Protein AF-A0A9D1SCV6-F1 (afdb_monomer)

Structure (mmCIF, N/CA/C/O backbone):
data_AF-A0A9D1SCV6-F1
#
_entry.id   AF-A0A9D1SCV6-F1
#
loop_
_atom_site.group_PDB
_atom_site.id
_atom_site.type_symbol
_atom_site.label_atom_id
_atom_site.label_alt_id
_atom_site.label_comp_id
_atom_site.label_asym_id
_atom_site.label_entity_id
_atom_site.label_seq_id
_atom_site.pdbx_PDB_ins_code
_atom_site.Cartn_x
_atom_site.Cartn_y
_atom_site.Cartn_z
_atom_site.occupancy
_atom_site.B_iso_or_equiv
_atom_site.auth_seq_id
_atom_site.auth_comp_id
_atom_site.auth_asym_id
_atom_site.auth_atom_id
_atom_site.pdbx_PDB_model_num
ATOM 1 N N . MET A 1 1 ? -37.373 -11.999 -3.398 1.00 62.16 1 MET A N 1
ATOM 2 C CA . MET A 1 1 ? -37.393 -10.614 -3.935 1.00 62.16 1 MET A CA 1
ATOM 3 C C . MET A 1 1 ? -37.601 -9.532 -2.876 1.00 62.16 1 MET A C 1
ATOM 5 O O . MET A 1 1 ? -36.730 -8.685 -2.760 1.00 62.16 1 MET A O 1
ATOM 9 N N . LYS A 1 2 ? -38.676 -9.545 -2.067 1.00 73.56 2 LYS A N 1
ATOM 10 C CA . LYS A 1 2 ? -38.959 -8.453 -1.103 1.00 73.56 2 LYS A CA 1
ATOM 11 C C . LYS A 1 2 ? -37.831 -8.165 -0.094 1.00 73.56 2 LYS A C 1
ATOM 13 O O . LYS A 1 2 ? -37.621 -7.009 0.245 1.00 73.56 2 LYS A O 1
ATOM 18 N N . GLN A 1 3 ? -37.090 -9.183 0.353 1.00 74.25 3 GLN A N 1
ATOM 19 C CA . GLN A 1 3 ? -35.926 -8.997 1.235 1.00 74.25 3 GLN A CA 1
ATOM 20 C C . GLN A 1 3 ? -34.733 -8.328 0.534 1.00 74.25 3 GLN A C 1
ATOM 22 O O . GLN A 1 3 ? -34.084 -7.487 1.141 1.00 74.25 3 GLN A O 1
ATOM 27 N N . ILE A 1 4 ? -34.491 -8.636 -0.745 1.00 74.94 4 ILE A N 1
ATOM 28 C CA . ILE A 1 4 ? -33.404 -8.036 -1.537 1.00 74.94 4 ILE A CA 1
ATOM 29 C C . ILE A 1 4 ? -33.703 -6.558 -1.807 1.00 74.94 4 ILE A C 1
ATOM 31 O O . ILE A 1 4 ? -32.842 -5.718 -1.585 1.00 74.94 4 ILE A O 1
ATOM 35 N N . CYS A 1 5 ? -34.941 -6.219 -2.186 1.00 73.62 5 CYS A N 1
ATOM 36 C CA . CYS A 1 5 ? -35.348 -4.818 -2.342 1.00 73.62 5 CYS A CA 1
ATOM 37 C C . CYS A 1 5 ? -35.263 -4.050 -1.017 1.00 73.62 5 CYS A C 1
ATOM 39 O O . CYS A 1 5 ? -34.832 -2.906 -0.995 1.00 73.62 5 CYS A O 1
ATOM 41 N N . ARG A 1 6 ? -35.635 -4.679 0.105 1.00 78.44 6 ARG A N 1
ATOM 42 C CA . ARG A 1 6 ? -35.558 -4.029 1.418 1.00 78.44 6 ARG A CA 1
ATOM 43 C C . ARG A 1 6 ? -34.114 -3.797 1.872 1.00 78.44 6 ARG A C 1
ATOM 45 O O . ARG A 1 6 ? -33.868 -2.798 2.524 1.00 78.44 6 ARG A O 1
ATOM 52 N N . TRP A 1 7 ? -33.188 -4.689 1.520 1.00 77.56 7 TRP A N 1
ATOM 53 C CA . TRP A 1 7 ? -31.755 -4.515 1.773 1.00 77.56 7 TRP A CA 1
ATOM 54 C C . TRP A 1 7 ? -31.119 -3.459 0.854 1.00 77.56 7 TRP A C 1
ATOM 56 O O . TRP A 1 7 ? -30.298 -2.675 1.312 1.00 77.56 7 TRP A O 1
ATOM 66 N N . LEU A 1 8 ? -31.530 -3.393 -0.419 1.00 80.38 8 LEU A N 1
ATOM 67 C CA . LEU A 1 8 ? -30.989 -2.431 -1.389 1.00 80.38 8 LEU A CA 1
ATOM 68 C C . LEU A 1 8 ? -31.394 -0.977 -1.084 1.00 80.38 8 LEU A C 1
ATOM 70 O O . LEU A 1 8 ? -30.622 -0.067 -1.352 1.00 80.38 8 LEU A O 1
ATOM 74 N N . TRP A 1 9 ? -32.585 -0.769 -0.512 1.00 80.31 9 TRP A N 1
ATOM 75 C CA . TRP A 1 9 ? -33.128 0.555 -0.166 1.00 80.31 9 TRP A CA 1
ATOM 76 C C . TRP A 1 9 ? -33.119 0.867 1.340 1.00 80.31 9 TRP A C 1
ATOM 78 O O . TRP A 1 9 ? -33.786 1.801 1.781 1.00 80.31 9 TRP A O 1
ATOM 88 N N . SER A 1 10 ? -32.412 0.091 2.168 1.00 70.69 10 SER A N 1
ATOM 89 C CA . SER A 1 10 ? -32.298 0.410 3.595 1.00 70.69 10 SER A CA 1
ATOM 90 C C . SER A 1 10 ? -31.146 1.381 3.861 1.00 70.69 10 SER A C 1
ATOM 92 O O . SER A 1 10 ? -29.997 0.956 3.968 1.00 70.69 10 SER A O 1
ATOM 94 N N . ASP A 1 11 ? -31.461 2.659 4.071 1.00 63.44 11 ASP A N 1
ATOM 95 C CA . ASP A 1 11 ? -30.510 3.689 4.519 1.00 63.44 11 ASP A CA 1
ATOM 96 C C . ASP A 1 11 ? -30.292 3.634 6.043 1.00 63.44 11 ASP A C 1
ATOM 98 O O . ASP A 1 11 ? -30.575 4.576 6.786 1.00 63.44 11 ASP A O 1
ATOM 102 N N . THR A 1 12 ? -29.829 2.493 6.561 1.00 74.19 12 THR A N 1
ATOM 103 C CA . THR A 1 12 ? -29.479 2.404 7.987 1.00 74.19 12 THR A CA 1
ATOM 104 C C . THR A 1 12 ? -28.136 3.088 8.253 1.00 74.19 12 THR A C 1
ATOM 106 O O . THR A 1 12 ? -27.176 2.815 7.528 1.00 74.19 12 THR A O 1
ATOM 109 N N . PRO A 1 13 ? -28.009 3.914 9.309 1.00 74.62 13 PRO A N 1
ATOM 110 C CA . PRO A 1 13 ? -26.750 4.576 9.635 1.00 74.62 13 PRO A CA 1
ATOM 111 C C . PRO A 1 13 ? -25.641 3.550 9.910 1.00 74.62 13 PRO A C 1
ATOM 113 O O . PRO A 1 13 ? -25.849 2.559 10.617 1.00 74.62 13 PRO A O 1
ATOM 116 N N . ILE A 1 14 ? -24.452 3.798 9.350 1.00 77.00 14 ILE A N 1
ATOM 117 C CA . ILE A 1 14 ? -23.310 2.877 9.417 1.00 77.00 14 ILE A CA 1
ATOM 118 C C . ILE A 1 14 ? -22.870 2.696 10.871 1.00 77.00 14 ILE A C 1
ATOM 120 O O . ILE A 1 14 ? -22.471 3.646 11.549 1.00 77.00 14 ILE A O 1
ATOM 124 N N . LYS A 1 15 ? -22.876 1.447 11.344 1.00 85.50 15 LYS A N 1
ATOM 125 C CA . LYS A 1 15 ? -22.334 1.106 12.664 1.00 85.50 15 LYS A CA 1
ATOM 126 C C . LYS A 1 15 ? -20.805 1.109 12.621 1.00 85.50 15 LYS A C 1
ATOM 128 O O . LYS A 1 15 ? -20.192 0.681 11.645 1.00 85.50 15 LYS A O 1
ATOM 133 N N . ALA A 1 16 ? -20.165 1.498 13.722 1.00 78.50 16 ALA A N 1
ATOM 134 C CA . ALA A 1 16 ? -18.701 1.560 13.805 1.00 78.50 16 ALA A CA 1
ATOM 135 C C . ALA A 1 16 ? -17.999 0.200 13.576 1.00 78.50 16 ALA A C 1
ATOM 137 O O . ALA A 1 16 ? -16.851 0.153 13.128 1.00 78.50 16 ALA A O 1
ATOM 138 N N . GLU A 1 17 ? -18.681 -0.908 13.873 1.00 82.00 17 GLU A N 1
ATOM 139 C CA . GLU A 1 17 ? -18.202 -2.266 13.584 1.00 82.00 17 GLU A CA 1
ATOM 140 C C . GLU A 1 17 ? -18.203 -2.566 12.086 1.00 82.00 17 GLU A C 1
ATOM 142 O O . GLU A 1 17 ? -17.193 -3.025 11.558 1.00 82.00 17 GLU A O 1
ATOM 147 N N . GLN A 1 18 ? -19.291 -2.222 11.391 1.00 83.62 18 GLN A N 1
ATOM 148 C CA . GLN A 1 18 ? -19.407 -2.387 9.942 1.00 83.62 18 GLN A CA 1
ATOM 149 C C . GLN A 1 18 ? -18.340 -1.566 9.216 1.00 83.62 18 GLN A C 1
ATOM 151 O O . GLN A 1 18 ? -17.650 -2.099 8.357 1.00 83.62 18 GLN A O 1
ATOM 156 N N . LEU A 1 19 ? -18.115 -0.314 9.633 1.00 85.12 19 LEU A N 1
ATOM 157 C CA . LEU A 1 19 ? -17.036 0.517 9.090 1.00 85.12 19 LEU A CA 1
ATOM 158 C C . LEU A 1 19 ? -15.657 -0.133 9.281 1.00 85.12 19 LEU A C 1
ATOM 160 O O . LEU A 1 19 ? -14.830 -0.135 8.373 1.00 85.12 19 LEU A O 1
ATOM 164 N N . SER A 1 20 ? -15.407 -0.714 10.456 1.00 83.69 20 SER A N 1
ATOM 165 C CA . SER A 1 20 ? -14.131 -1.375 10.749 1.00 83.69 20 SER A CA 1
ATOM 166 C C . SER A 1 20 ? -13.921 -2.632 9.906 1.00 83.69 20 SER A C 1
ATOM 168 O O . SER A 1 20 ? -12.795 -2.895 9.483 1.00 83.69 20 SER A O 1
ATOM 170 N N . LEU A 1 21 ? -14.991 -3.386 9.651 1.00 86.94 21 LEU A N 1
ATOM 171 C CA . LEU A 1 21 ? -14.972 -4.567 8.791 1.00 86.94 21 LEU A CA 1
ATOM 172 C C . LEU A 1 21 ? -14.747 -4.169 7.327 1.00 86.94 21 LEU A C 1
ATOM 174 O O . LEU A 1 21 ? -13.900 -4.766 6.668 1.00 86.94 21 LEU A O 1
ATOM 178 N N . SER A 1 22 ? -15.394 -3.104 6.845 1.00 88.06 22 SER A N 1
ATOM 179 C CA . SER A 1 22 ? -15.167 -2.564 5.498 1.00 88.06 22 SER A CA 1
ATOM 180 C C . SER A 1 22 ? -13.721 -2.109 5.288 1.00 88.06 22 SER A C 1
ATOM 182 O O . SER A 1 22 ? -13.127 -2.411 4.257 1.00 88.06 22 SER A O 1
ATOM 184 N N . ILE A 1 23 ? -13.114 -1.439 6.276 1.00 88.31 23 ILE A N 1
ATOM 185 C CA . ILE A 1 23 ? -11.697 -1.033 6.220 1.00 88.31 23 ILE A CA 1
ATOM 186 C C . ILE A 1 23 ? -10.772 -2.258 6.219 1.00 88.31 23 ILE A C 1
ATOM 188 O O . ILE A 1 23 ? -9.769 -2.277 5.505 1.00 88.31 23 ILE A O 1
ATOM 192 N N . LEU A 1 24 ? -11.083 -3.296 7.002 1.00 89.00 24 LEU A N 1
ATOM 193 C CA . LEU A 1 24 ? -10.327 -4.551 6.976 1.00 89.00 24 LEU A CA 1
ATOM 194 C C . LEU A 1 24 ? -10.400 -5.206 5.595 1.00 89.00 24 LEU A C 1
ATOM 196 O O . LEU A 1 24 ? -9.356 -5.514 5.025 1.00 89.00 24 LEU A O 1
ATOM 200 N N . PHE A 1 25 ? -11.608 -5.362 5.053 1.00 92.19 25 PHE A N 1
ATOM 201 C CA . PHE A 1 25 ? -11.822 -5.926 3.726 1.00 92.19 25 PHE A CA 1
ATOM 202 C C . PHE A 1 25 ? -11.046 -5.148 2.661 1.00 92.19 25 PHE A C 1
ATOM 204 O O . PHE A 1 25 ? -10.306 -5.752 1.890 1.00 92.19 25 PHE A O 1
ATOM 211 N N . LEU A 1 26 ? -11.138 -3.814 2.674 1.00 91.88 26 LEU A N 1
ATOM 212 C CA . LEU A 1 26 ? -10.447 -2.957 1.713 1.00 91.88 26 LEU A CA 1
ATOM 213 C C . LEU A 1 26 ? -8.927 -3.157 1.751 1.00 91.88 26 LEU A C 1
ATOM 215 O O . LEU A 1 26 ? -8.310 -3.296 0.700 1.00 91.88 26 LEU A O 1
ATOM 219 N N . ARG A 1 27 ? -8.326 -3.217 2.948 1.00 91.62 27 ARG A N 1
ATOM 220 C CA . ARG A 1 27 ? -6.878 -3.435 3.118 1.00 91.62 27 ARG A CA 1
ATOM 221 C C . ARG A 1 27 ? -6.429 -4.802 2.617 1.00 91.62 27 ARG A C 1
ATOM 223 O O . ARG A 1 27 ? -5.430 -4.889 1.911 1.00 91.62 27 ARG A O 1
ATOM 230 N N . VAL A 1 28 ? -7.159 -5.854 2.986 1.00 92.62 28 VAL A N 1
ATOM 231 C CA . VAL A 1 28 ? -6.824 -7.226 2.586 1.00 92.62 28 VAL A CA 1
ATOM 232 C C . VAL A 1 28 ? -6.964 -7.371 1.075 1.00 92.62 28 VAL A C 1
ATOM 234 O O . VAL A 1 28 ? -6.042 -7.846 0.420 1.00 92.62 28 VAL A O 1
ATOM 237 N N . PHE A 1 29 ? -8.074 -6.894 0.512 1.00 94.31 29 PHE A N 1
ATOM 238 C CA . PHE A 1 29 ? -8.333 -6.962 -0.920 1.00 94.31 29 PHE A CA 1
ATOM 239 C C . PHE A 1 29 ? -7.269 -6.213 -1.726 1.00 94.31 29 PHE A C 1
ATOM 241 O O . PHE A 1 29 ? -6.644 -6.798 -2.608 1.00 94.31 29 PHE A O 1
ATOM 248 N N . ILE A 1 30 ? -7.008 -4.943 -1.398 1.00 93.62 30 ILE A N 1
ATOM 249 C CA . ILE A 1 30 ? -6.054 -4.133 -2.164 1.00 93.62 30 ILE A CA 1
ATOM 250 C C . ILE A 1 30 ? -4.611 -4.613 -1.985 1.00 93.62 30 ILE A C 1
ATOM 252 O O . ILE A 1 30 ? -3.821 -4.548 -2.923 1.00 93.62 30 ILE A O 1
ATOM 256 N N . GLY A 1 31 ? -4.265 -5.121 -0.798 1.00 91.25 31 GLY A N 1
ATOM 257 C CA . GLY A 1 31 ? -2.950 -5.692 -0.536 1.00 91.25 31 GLY A CA 1
ATOM 258 C C . GLY A 1 31 ? -2.721 -6.974 -1.332 1.00 91.25 31 GLY A C 1
ATOM 259 O O . GLY A 1 31 ? -1.692 -7.099 -1.989 1.00 91.25 31 GLY A O 1
ATOM 260 N N . ILE A 1 32 ? -3.695 -7.891 -1.349 1.00 93.75 32 ILE A N 1
ATOM 261 C CA . ILE A 1 32 ? -3.615 -9.124 -2.150 1.00 93.75 32 ILE A CA 1
ATOM 262 C C . ILE A 1 32 ? -3.526 -8.790 -3.638 1.00 93.75 32 ILE A C 1
ATOM 264 O O . ILE A 1 32 ? -2.708 -9.376 -4.338 1.00 93.75 32 ILE A O 1
ATOM 268 N N . MET A 1 33 ? -4.317 -7.827 -4.116 1.00 93.88 33 MET A N 1
ATOM 269 C CA . MET A 1 33 ? -4.299 -7.427 -5.525 1.00 93.88 33 MET A CA 1
ATOM 270 C C . MET A 1 33 ? -2.975 -6.789 -5.951 1.00 93.88 33 MET A C 1
ATOM 272 O O . MET A 1 33 ? -2.622 -6.885 -7.121 1.00 93.88 33 MET A O 1
ATOM 276 N N . MET A 1 34 ? -2.222 -6.174 -5.035 1.00 93.44 34 MET A N 1
ATOM 277 C CA . MET A 1 34 ? -0.931 -5.558 -5.355 1.00 93.44 34 MET A CA 1
ATOM 278 C C . MET A 1 34 ? 0.226 -6.572 -5.433 1.00 93.44 34 MET A C 1
ATOM 280 O O . MET A 1 34 ? 1.156 -6.381 -6.216 1.00 93.44 34 MET A O 1
ATOM 284 N N . ILE A 1 35 ? 0.172 -7.669 -4.667 1.00 92.19 35 ILE A N 1
ATOM 285 C CA . ILE A 1 35 ? 1.263 -8.660 -4.586 1.00 92.19 35 ILE A CA 1
ATOM 286 C C . ILE A 1 35 ? 1.661 -9.245 -5.956 1.00 92.19 35 ILE A C 1
ATOM 288 O O . ILE A 1 35 ? 2.861 -9.281 -6.227 1.00 92.19 35 ILE A O 1
ATOM 292 N N . PRO A 1 36 ? 0.734 -9.656 -6.848 1.00 92.38 36 PRO A N 1
ATOM 293 C CA . PRO A 1 36 ? 1.090 -10.182 -8.167 1.00 92.38 36 PRO A CA 1
ATOM 294 C C . PRO A 1 36 ? 1.924 -9.220 -9.020 1.00 92.38 36 PRO A C 1
ATOM 296 O O . PRO A 1 36 ? 2.809 -9.669 -9.742 1.00 92.38 36 PRO A O 1
ATOM 299 N N . TYR A 1 37 ? 1.698 -7.906 -8.906 1.00 88.94 37 TYR A N 1
ATOM 300 C CA . TYR A 1 37 ? 2.485 -6.904 -9.636 1.00 88.94 37 TYR A CA 1
ATOM 301 C C . TYR A 1 37 ? 3.933 -6.849 -9.152 1.00 88.94 37 TYR A C 1
ATOM 303 O O . TYR A 1 37 ? 4.845 -6.696 -9.961 1.00 88.94 37 TYR A O 1
ATOM 311 N N . GLY A 1 38 ? 4.143 -6.992 -7.841 1.00 86.62 38 GLY A N 1
ATOM 312 C CA . GLY A 1 38 ? 5.482 -7.091 -7.267 1.00 86.62 38 GLY A CA 1
ATOM 313 C C . GLY A 1 38 ? 6.142 -8.433 -7.581 1.00 86.62 38 GLY A C 1
ATOM 314 O O . GLY A 1 38 ? 7.318 -8.471 -7.923 1.00 86.62 38 GLY A O 1
ATOM 315 N N . TRP A 1 39 ? 5.378 -9.527 -7.532 1.00 87.56 39 TRP A N 1
ATOM 316 C CA . TRP A 1 39 ? 5.877 -10.868 -7.838 1.00 87.56 39 TRP A CA 1
ATOM 317 C C . TRP A 1 39 ? 6.327 -11.003 -9.295 1.00 87.56 39 TRP A C 1
ATOM 319 O O . TRP A 1 39 ? 7.408 -11.525 -9.540 1.00 87.56 39 TRP A O 1
ATOM 329 N N . GLY A 1 40 ? 5.563 -10.462 -10.249 1.00 87.88 40 GLY A N 1
ATOM 330 C CA . GLY A 1 40 ? 5.952 -10.444 -11.665 1.00 87.88 40 GLY A CA 1
ATOM 331 C C . GLY A 1 40 ? 7.278 -9.713 -11.912 1.00 87.88 40 GLY A C 1
ATOM 332 O O . GLY A 1 40 ? 8.099 -10.143 -12.715 1.00 87.88 40 GLY A O 1
ATOM 333 N N . LYS A 1 41 ? 7.548 -8.642 -11.156 1.00 85.50 41 LYS A N 1
ATOM 334 C CA . LYS A 1 41 ? 8.833 -7.930 -11.220 1.00 85.50 41 LYS A CA 1
ATOM 335 C C . LYS A 1 41 ? 10.001 -8.718 -10.620 1.00 85.50 41 LYS A C 1
ATOM 337 O O . LYS A 1 41 ? 11.136 -8.492 -11.020 1.00 85.50 41 LYS A O 1
ATOM 342 N N . ILE A 1 42 ? 9.734 -9.621 -9.674 1.00 85.69 42 ILE A N 1
ATOM 343 C CA . ILE A 1 42 ? 10.746 -10.539 -9.129 1.00 85.69 42 ILE A CA 1
ATOM 344 C C . ILE A 1 42 ? 11.054 -11.643 -10.143 1.00 85.69 42 ILE A C 1
ATOM 346 O O . ILE A 1 42 ? 12.215 -11.995 -10.319 1.00 85.69 42 ILE A O 1
ATOM 350 N N . THR A 1 43 ? 10.036 -12.192 -10.812 1.00 88.75 43 THR A N 1
ATOM 351 C CA . THR A 1 43 ? 10.235 -13.273 -11.789 1.00 88.75 43 THR A CA 1
ATOM 352 C C . THR A 1 43 ? 10.972 -12.805 -13.037 1.00 88.75 43 THR A C 1
ATOM 354 O O . THR A 1 43 ? 11.818 -13.533 -13.539 1.00 88.75 43 THR A O 1
ATOM 357 N N . ASP A 1 44 ? 10.695 -11.586 -13.501 1.00 86.38 44 ASP A N 1
ATOM 358 C CA . ASP A 1 44 ? 11.335 -10.991 -14.681 1.00 86.38 44 ASP A CA 1
ATOM 359 C C . ASP A 1 44 ? 12.428 -9.976 -14.299 1.00 86.38 44 ASP A C 1
ATOM 361 O O . ASP A 1 44 ? 12.640 -8.981 -15.000 1.00 86.38 44 ASP A O 1
ATOM 365 N N . PHE A 1 45 ? 13.107 -10.195 -13.167 1.00 84.56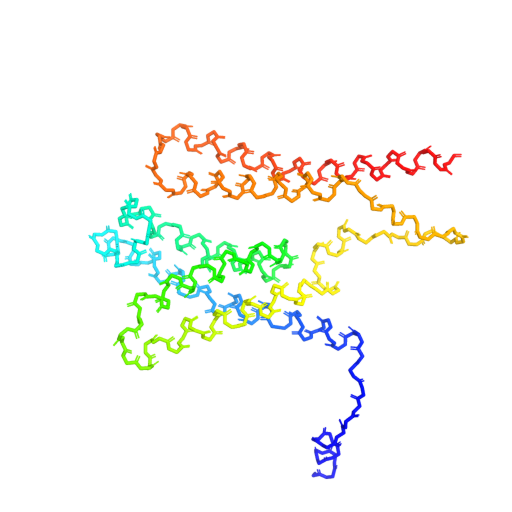 45 PHE A N 1
ATOM 366 C CA . PHE A 1 45 ? 14.051 -9.228 -12.604 1.00 84.56 45 PHE A CA 1
ATOM 367 C C . PHE A 1 45 ? 15.141 -8.822 -13.600 1.00 84.56 45 PHE A C 1
ATOM 369 O O . PHE A 1 45 ? 15.364 -7.629 -13.788 1.00 84.56 45 PHE A O 1
ATOM 376 N N . ASP A 1 46 ? 15.751 -9.784 -14.296 1.00 83.31 46 ASP A N 1
ATOM 377 C CA . ASP A 1 46 ? 16.845 -9.530 -15.245 1.00 83.31 46 ASP A CA 1
ATOM 378 C C . ASP A 1 46 ? 16.407 -8.609 -16.393 1.00 83.31 46 ASP A C 1
ATOM 380 O O . ASP A 1 46 ? 17.102 -7.664 -16.759 1.00 83.31 46 ASP A O 1
ATOM 384 N N . ARG A 1 47 ? 15.187 -8.814 -16.904 1.00 82.94 47 ARG A N 1
ATOM 385 C CA . ARG A 1 47 ? 14.612 -7.992 -17.974 1.00 82.94 47 ARG A CA 1
ATOM 386 C C . ARG A 1 47 ? 14.355 -6.558 -17.516 1.00 82.94 47 ARG A C 1
ATOM 388 O O . ARG A 1 47 ? 14.559 -5.615 -18.282 1.00 82.94 47 ARG A O 1
ATOM 395 N N . TYR A 1 48 ? 13.855 -6.384 -16.295 1.00 80.31 48 TYR A N 1
ATOM 396 C CA . TYR A 1 48 ? 13.579 -5.057 -15.751 1.00 80.31 48 TYR A CA 1
ATOM 397 C C . TYR A 1 48 ? 14.846 -4.348 -15.267 1.00 80.31 48 TYR A C 1
ATOM 399 O O . TYR A 1 48 ? 14.894 -3.123 -15.332 1.00 80.31 48 TYR A O 1
ATOM 407 N N . ALA A 1 49 ? 15.871 -5.080 -14.827 1.00 78.06 49 ALA A N 1
ATOM 408 C CA . ALA A 1 49 ? 17.130 -4.511 -14.356 1.00 78.06 49 ALA A CA 1
ATOM 409 C C . ALA A 1 49 ? 17.859 -3.718 -15.453 1.00 78.06 49 ALA A C 1
ATOM 411 O O . ALA A 1 49 ? 18.477 -2.696 -15.157 1.00 78.06 49 ALA A O 1
ATOM 412 N N . GLU A 1 50 ? 17.736 -4.143 -16.714 1.00 76.69 50 GLU A N 1
ATOM 413 C CA . GLU A 1 50 ? 18.362 -3.474 -17.859 1.00 76.69 50 GLU A CA 1
ATOM 414 C C . GLU A 1 50 ? 17.602 -2.223 -18.330 1.00 76.69 50 GLU A C 1
ATOM 416 O O . GLU A 1 50 ? 18.226 -1.273 -18.791 1.00 76.69 50 GLU A O 1
ATOM 421 N N . ASN A 1 51 ? 16.267 -2.201 -18.220 1.00 70.19 51 ASN A N 1
ATOM 422 C CA . ASN A 1 51 ? 15.419 -1.160 -18.819 1.00 70.19 51 ASN A CA 1
ATOM 423 C C . ASN A 1 51 ? 14.223 -0.778 -17.928 1.00 70.19 51 ASN A C 1
ATOM 425 O O . ASN A 1 51 ? 13.067 -0.814 -18.358 1.00 70.19 51 ASN A O 1
ATOM 429 N N . PHE A 1 52 ? 14.462 -0.427 -16.663 1.00 76.31 52 PHE A N 1
ATOM 430 C CA . PHE A 1 52 ? 13.375 0.005 -15.782 1.00 76.31 52 PHE A CA 1
ATOM 431 C C . PHE A 1 52 ? 12.932 1.440 -16.106 1.00 76.31 52 PHE A C 1
ATOM 433 O O . PHE A 1 52 ? 13.641 2.403 -15.818 1.00 76.31 52 PHE A O 1
ATOM 440 N N . PHE A 1 53 ? 11.744 1.594 -16.690 1.00 62.41 53 PHE A N 1
ATOM 441 C CA . PHE A 1 53 ? 11.237 2.882 -17.183 1.00 62.41 53 PHE A CA 1
ATOM 442 C C . PHE A 1 53 ? 10.759 3.850 -16.085 1.00 62.41 53 PHE A C 1
ATOM 444 O O . PHE A 1 53 ? 10.583 5.035 -16.357 1.00 62.41 53 PHE A O 1
ATOM 451 N N . GLU A 1 54 ? 10.562 3.376 -14.852 1.00 63.88 54 GLU A N 1
ATOM 452 C CA . GLU A 1 54 ? 9.971 4.147 -13.750 1.00 63.88 54 GLU A CA 1
ATOM 453 C C . GLU A 1 54 ? 11.038 4.641 -12.748 1.00 63.88 54 GLU A C 1
ATOM 455 O O . GLU A 1 54 ? 10.937 4.369 -11.555 1.00 63.88 54 GLU A O 1
ATOM 460 N N . ASP A 1 55 ? 12.081 5.352 -13.201 1.00 63.44 55 ASP A N 1
ATOM 461 C CA . ASP A 1 55 ? 13.100 5.958 -12.315 1.00 63.44 55 ASP A CA 1
ATOM 462 C C . ASP A 1 55 ? 12.863 7.469 -12.070 1.00 63.44 55 ASP A C 1
ATOM 464 O O . ASP A 1 55 ? 13.483 8.315 -12.721 1.00 63.44 55 ASP A O 1
ATOM 468 N N . PRO A 1 56 ? 11.950 7.863 -11.155 1.00 56.31 56 PRO A N 1
ATOM 469 C CA . PRO A 1 56 ? 11.587 9.267 -10.946 1.00 56.31 56 PRO A CA 1
ATOM 470 C C . PRO A 1 56 ? 12.635 10.064 -10.168 1.00 56.31 56 PRO A C 1
ATOM 472 O O . PRO A 1 56 ? 12.563 11.294 -10.173 1.00 56.31 56 PRO A O 1
ATOM 475 N N . ILE A 1 57 ? 13.542 9.385 -9.455 1.00 56.94 57 ILE A N 1
ATOM 476 C CA . ILE A 1 57 ? 14.564 10.013 -8.604 1.00 56.94 57 ILE A CA 1
ATOM 477 C C . ILE A 1 57 ? 15.909 10.095 -9.345 1.00 56.94 57 ILE A C 1
ATOM 479 O O . ILE A 1 57 ? 16.786 10.850 -8.932 1.00 56.94 57 ILE A O 1
ATOM 483 N N . GLY A 1 58 ? 16.063 9.379 -10.465 1.00 60.38 58 GLY A N 1
ATOM 484 C CA . GLY A 1 58 ? 17.304 9.363 -11.238 1.00 60.38 58 GLY A CA 1
ATOM 485 C C . GLY A 1 58 ? 18.434 8.641 -10.504 1.00 60.38 58 GLY A C 1
ATOM 486 O O . GLY A 1 58 ? 19.598 8.995 -10.674 1.00 60.38 58 GLY A O 1
ATOM 487 N N . ILE A 1 59 ? 18.092 7.681 -9.636 1.00 61.56 59 ILE A N 1
ATOM 488 C CA . ILE A 1 59 ? 19.064 6.896 -8.852 1.00 61.56 59 ILE A CA 1
ATOM 489 C C . ILE A 1 59 ? 19.596 5.720 -9.694 1.00 61.56 59 ILE A C 1
ATOM 491 O O . ILE A 1 59 ? 20.632 5.141 -9.376 1.00 61.56 59 ILE A O 1
ATOM 495 N N . GLY A 1 60 ? 18.915 5.381 -10.790 1.00 68.00 60 GLY A N 1
ATOM 496 C CA . GLY A 1 60 ? 19.219 4.273 -11.684 1.00 68.00 60 GLY A CA 1
ATOM 497 C C . GLY A 1 60 ? 18.071 3.265 -11.778 1.00 68.00 60 GLY A C 1
ATOM 498 O O . GLY A 1 60 ? 17.189 3.183 -10.921 1.00 68.00 60 GLY A O 1
ATOM 499 N N . HIS A 1 61 ? 18.114 2.434 -12.819 1.00 74.88 61 HIS A N 1
ATOM 500 C CA . HIS A 1 61 ? 17.070 1.447 -13.118 1.00 74.88 61 HIS A CA 1
ATOM 501 C C . HIS A 1 61 ? 16.944 0.357 -12.044 1.00 74.88 61 HIS A C 1
ATOM 503 O O . HIS A 1 61 ? 15.854 0.084 -11.545 1.00 74.88 61 HIS A O 1
ATOM 509 N N . LEU A 1 62 ? 18.075 -0.225 -11.645 1.00 78.19 62 LEU A N 1
ATOM 510 C CA . LEU A 1 62 ? 18.154 -1.289 -10.646 1.00 78.19 62 LEU A CA 1
ATOM 511 C C . LEU A 1 62 ? 17.635 -0.860 -9.255 1.00 78.19 62 LEU A C 1
ATOM 513 O O . LEU A 1 62 ? 16.774 -1.553 -8.710 1.00 78.19 62 LEU A O 1
ATOM 517 N N . PRO A 1 63 ? 18.071 0.270 -8.667 1.00 74.12 63 PRO A N 1
ATOM 518 C CA . PRO A 1 63 ? 17.583 0.682 -7.351 1.00 74.12 63 PRO A CA 1
ATOM 519 C C . PRO A 1 63 ? 16.108 1.085 -7.334 1.00 74.12 63 PRO A C 1
ATOM 521 O O . PRO A 1 63 ? 15.397 0.778 -6.374 1.00 74.12 63 PRO A O 1
ATOM 524 N N . SER A 1 64 ? 15.619 1.708 -8.406 1.00 75.25 64 SER A N 1
ATOM 525 C CA . SER A 1 64 ? 14.199 2.043 -8.542 1.00 75.25 64 SER A CA 1
ATOM 526 C C . SER A 1 64 ? 13.333 0.782 -8.671 1.00 75.25 64 SER A C 1
ATOM 528 O O . SER A 1 64 ? 12.304 0.683 -8.001 1.00 75.25 64 SER A O 1
ATOM 530 N N . LEU A 1 65 ? 13.793 -0.242 -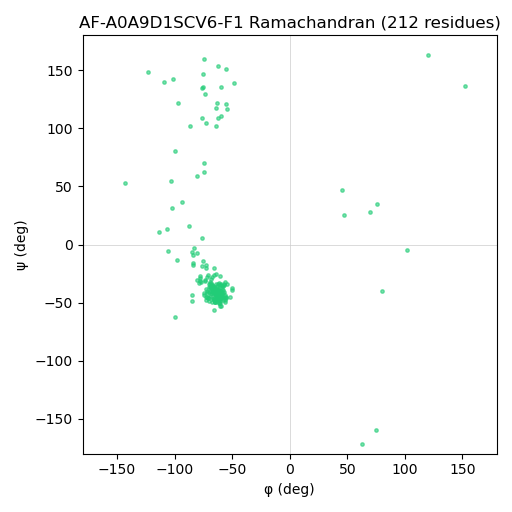9.402 1.00 81.19 65 LEU A N 1
ATOM 531 C CA . LEU A 1 65 ? 13.118 -1.543 -9.497 1.00 81.19 65 LEU A CA 1
ATOM 532 C C . LEU A 1 65 ? 12.995 -2.236 -8.132 1.00 81.19 65 LEU A C 1
ATOM 534 O O . LEU A 1 65 ? 11.910 -2.688 -7.756 1.00 81.19 65 LEU A O 1
ATOM 538 N N . ILE A 1 66 ? 14.092 -2.303 -7.374 1.00 81.06 66 ILE A N 1
ATOM 539 C CA . ILE A 1 66 ? 14.110 -2.940 -6.051 1.00 81.06 66 ILE A CA 1
ATOM 540 C C . ILE A 1 66 ? 13.166 -2.209 -5.087 1.00 81.06 66 ILE A C 1
ATOM 542 O O . ILE A 1 66 ? 12.395 -2.850 -4.366 1.00 81.06 66 ILE A O 1
ATOM 546 N N . LEU A 1 67 ? 13.170 -0.873 -5.099 1.00 76.50 67 LEU A N 1
ATOM 547 C CA . LEU A 1 67 ? 12.291 -0.071 -4.250 1.00 76.50 67 LEU A CA 1
ATOM 548 C C . LEU A 1 67 ? 10.809 -0.282 -4.595 1.00 76.50 67 LEU A C 1
ATOM 550 O O . LEU A 1 67 ? 9.972 -0.419 -3.696 1.00 76.50 67 LEU A O 1
ATOM 554 N N . THR A 1 68 ? 10.480 -0.378 -5.884 1.00 84.50 68 THR A N 1
ATOM 555 C CA . THR A 1 68 ? 9.128 -0.705 -6.349 1.00 84.50 68 THR A CA 1
ATOM 556 C C . THR A 1 68 ? 8.702 -2.104 -5.906 1.00 84.50 68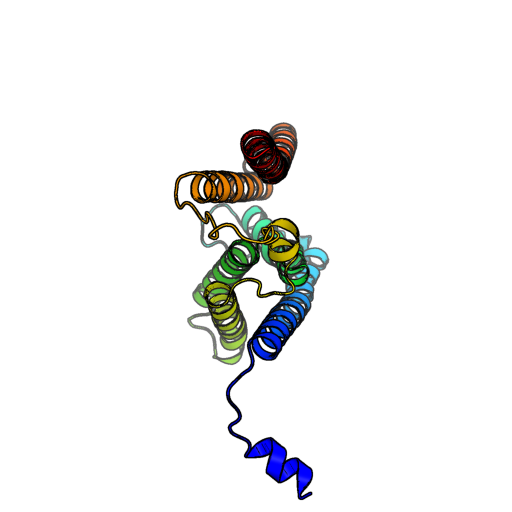 THR A C 1
ATOM 558 O O . THR A 1 68 ? 7.579 -2.264 -5.423 1.00 84.50 68 THR A O 1
ATOM 561 N N . ILE A 1 69 ? 9.574 -3.115 -5.998 1.00 86.12 69 ILE A N 1
ATOM 562 C CA . ILE A 1 69 ? 9.288 -4.480 -5.516 1.00 86.12 69 ILE A CA 1
ATOM 563 C C . ILE A 1 69 ? 9.040 -4.476 -4.003 1.00 86.12 69 ILE A C 1
ATOM 565 O O . ILE A 1 69 ? 8.057 -5.052 -3.529 1.00 86.12 69 ILE A O 1
ATOM 569 N N . PHE A 1 70 ? 9.884 -3.780 -3.240 1.00 84.25 70 PHE A N 1
ATOM 570 C CA . PHE A 1 70 ? 9.728 -3.638 -1.794 1.00 84.25 70 PHE A CA 1
ATOM 571 C C . PHE A 1 70 ? 8.377 -3.006 -1.428 1.00 84.25 70 PHE A C 1
ATOM 573 O O . PHE A 1 70 ? 7.652 -3.517 -0.566 1.00 84.25 70 PHE A O 1
ATOM 580 N N . ALA A 1 71 ? 7.996 -1.925 -2.113 1.00 85.25 71 ALA A N 1
ATOM 581 C CA . ALA A 1 71 ? 6.696 -1.294 -1.926 1.00 85.25 71 ALA A CA 1
ATOM 582 C C . ALA A 1 71 ? 5.547 -2.260 -2.272 1.00 85.25 71 ALA A C 1
ATOM 584 O O . ALA A 1 71 ? 4.618 -2.423 -1.485 1.00 85.25 71 ALA A O 1
ATOM 585 N N . GLN A 1 72 ? 5.607 -2.944 -3.414 1.00 89.31 72 GLN A N 1
ATOM 586 C CA . GLN A 1 72 ? 4.500 -3.774 -3.907 1.00 89.31 72 GLN A CA 1
ATOM 587 C C . GLN A 1 72 ? 4.318 -5.089 -3.147 1.00 89.31 72 GLN A C 1
ATOM 589 O O . GLN A 1 72 ? 3.187 -5.558 -3.030 1.00 89.31 72 GLN A O 1
ATOM 594 N N . VAL A 1 73 ? 5.385 -5.678 -2.608 1.00 87.94 73 VAL A N 1
ATOM 595 C CA . VAL A 1 73 ? 5.315 -6.962 -1.898 1.00 87.94 73 VAL A CA 1
ATOM 596 C C . VAL A 1 73 ? 5.285 -6.742 -0.389 1.00 87.94 73 VAL A C 1
ATOM 598 O O . VAL A 1 73 ? 4.291 -7.053 0.267 1.00 87.94 73 VAL A O 1
ATOM 601 N N . ILE A 1 74 ? 6.341 -6.156 0.176 1.00 85.25 74 ILE A N 1
ATOM 602 C CA . ILE A 1 74 ? 6.507 -6.066 1.633 1.00 85.25 74 ILE A CA 1
ATOM 603 C C . ILE A 1 74 ? 5.510 -5.075 2.240 1.00 85.25 74 ILE A C 1
ATOM 605 O O . ILE A 1 74 ? 4.832 -5.411 3.216 1.00 85.25 74 ILE A O 1
ATOM 609 N N . CYS A 1 75 ? 5.339 -3.886 1.648 1.00 85.38 75 CYS A N 1
ATOM 610 C CA . CYS A 1 75 ? 4.366 -2.925 2.184 1.00 85.38 75 CYS A CA 1
ATOM 611 C C . CYS A 1 75 ? 2.919 -3.402 2.000 1.00 85.38 75 CYS A C 1
ATOM 613 O O . CYS A 1 75 ? 2.081 -3.107 2.853 1.00 85.38 75 CYS A O 1
ATOM 615 N N . SER A 1 76 ? 2.625 -4.188 0.960 1.00 88.62 76 SER A N 1
ATOM 616 C CA . SER A 1 76 ? 1.312 -4.826 0.791 1.00 88.62 76 SER A CA 1
ATOM 617 C C . SER A 1 76 ? 1.032 -5.856 1.880 1.00 88.62 76 SER A C 1
ATOM 619 O O . SER A 1 76 ? -0.056 -5.844 2.452 1.00 88.62 76 SER A O 1
ATOM 621 N N . VAL A 1 77 ? 2.011 -6.689 2.249 1.00 88.12 77 VAL A N 1
ATOM 622 C CA . VAL A 1 77 ? 1.869 -7.628 3.376 1.00 88.12 77 VAL A CA 1
ATOM 623 C C . VAL A 1 77 ? 1.627 -6.876 4.688 1.00 88.12 77 VAL A C 1
ATOM 625 O O . VAL A 1 77 ? 0.714 -7.226 5.437 1.00 88.12 77 VAL A O 1
ATOM 628 N N . PHE A 1 78 ? 2.367 -5.796 4.951 1.00 84.00 78 PHE A N 1
ATOM 629 C CA . PHE A 1 78 ? 2.136 -4.958 6.137 1.00 84.00 78 PHE A CA 1
ATOM 630 C C . PHE A 1 78 ? 0.740 -4.326 6.144 1.00 84.00 78 PHE A C 1
ATOM 632 O O . PHE A 1 78 ? 0.079 -4.293 7.187 1.00 84.00 78 PHE A O 1
ATOM 639 N N . LEU A 1 79 ? 0.246 -3.897 4.981 1.00 87.06 79 LEU A N 1
ATOM 640 C CA . LEU A 1 79 ? -1.102 -3.359 4.832 1.00 87.06 79 LEU A CA 1
ATOM 641 C C . LEU A 1 79 ? -2.181 -4.405 5.164 1.00 87.06 79 LEU A C 1
ATOM 643 O O . LEU A 1 79 ? -3.114 -4.085 5.904 1.00 87.06 79 LEU A O 1
ATOM 647 N N . ILE A 1 80 ? -2.031 -5.640 4.663 1.00 88.81 80 ILE A N 1
ATOM 648 C CA . ILE A 1 80 ? -2.944 -6.776 4.908 1.00 88.81 80 ILE A CA 1
ATOM 649 C C . ILE A 1 80 ? -3.010 -7.091 6.400 1.00 88.81 80 ILE A C 1
ATOM 651 O O . ILE A 1 80 ? -4.091 -7.176 6.980 1.00 88.81 80 ILE A O 1
ATOM 655 N N . VAL A 1 81 ? -1.842 -7.228 7.027 1.00 84.81 81 VAL A N 1
ATOM 656 C CA . VAL A 1 81 ? -1.703 -7.534 8.457 1.00 84.81 81 VAL A CA 1
ATOM 657 C C . VAL A 1 81 ? -2.221 -6.380 9.329 1.00 84.81 81 VAL A C 1
ATOM 659 O O . VAL A 1 81 ? -2.574 -6.556 10.495 1.00 84.81 81 VAL A O 1
ATOM 662 N N . GLY A 1 82 ? -2.321 -5.175 8.773 1.00 77.44 82 GLY A N 1
ATOM 663 C CA . GLY A 1 82 ? -2.734 -4.001 9.522 1.00 77.44 82 GLY A CA 1
ATOM 664 C C . GLY A 1 82 ? -1.624 -3.477 10.429 1.00 77.44 82 GLY A C 1
ATOM 665 O O . GLY A 1 82 ? -1.901 -2.996 11.533 1.00 77.44 82 GLY A O 1
ATOM 666 N N . PHE A 1 83 ? -0.386 -3.595 9.963 1.00 74.62 83 PHE A N 1
ATOM 667 C CA . PHE A 1 83 ? 0.810 -3.086 10.609 1.00 74.62 83 PHE A CA 1
ATOM 668 C C . PHE A 1 83 ? 1.189 -1.736 10.003 1.00 74.62 83 PHE A C 1
ATOM 670 O O . PHE A 1 83 ? 1.376 -1.634 8.793 1.00 74.62 83 PHE A O 1
ATOM 677 N N . GLN A 1 84 ? 1.267 -0.695 10.831 1.00 73.06 84 GLN A N 1
ATOM 678 C CA . GLN A 1 84 ? 1.596 0.678 10.438 1.00 73.06 84 GLN A CA 1
ATOM 679 C C . GLN A 1 84 ? 0.844 1.144 9.177 1.00 73.06 84 GLN A C 1
ATOM 681 O O . GLN A 1 84 ? 1.393 1.735 8.245 1.00 73.06 84 GLN A O 1
ATOM 686 N N . THR A 1 85 ? -0.462 0.889 9.176 1.00 78.81 85 THR A N 1
ATOM 687 C CA . THR A 1 85 ? -1.342 0.978 7.994 1.00 78.81 85 THR A CA 1
ATOM 688 C C . THR A 1 85 ? -1.237 2.276 7.204 1.00 78.81 85 THR A C 1
ATOM 690 O O . THR A 1 85 ? -1.250 2.246 5.978 1.00 78.81 85 THR A O 1
ATOM 693 N N . ARG A 1 86 ? -1.100 3.417 7.887 1.00 79.44 86 ARG A N 1
ATOM 694 C CA . ARG A 1 86 ? -0.978 4.729 7.236 1.00 79.44 86 ARG A CA 1
ATOM 695 C C . ARG A 1 86 ? 0.349 4.900 6.506 1.00 79.44 86 ARG A C 1
ATOM 697 O O . ARG A 1 86 ? 0.353 5.457 5.418 1.00 79.44 86 ARG A O 1
ATOM 704 N N . ILE A 1 87 ? 1.455 4.426 7.081 1.00 75.50 87 ILE A N 1
ATOM 705 C CA . ILE A 1 87 ? 2.768 4.547 6.436 1.00 75.50 87 ILE A CA 1
ATOM 706 C C . ILE A 1 87 ? 2.842 3.580 5.257 1.00 75.50 87 ILE A C 1
ATOM 708 O O . ILE A 1 87 ? 3.154 4.014 4.156 1.00 75.50 87 ILE A O 1
ATOM 712 N N . SER A 1 88 ? 2.461 2.312 5.441 1.00 82.75 88 SER A N 1
ATOM 713 C CA . SER A 1 88 ? 2.426 1.334 4.343 1.00 82.75 88 SER A CA 1
ATOM 714 C C . SER A 1 88 ? 1.552 1.806 3.178 1.00 82.75 88 SER A C 1
ATOM 716 O O . SER A 1 88 ? 1.975 1.725 2.027 1.00 82.75 88 SER A O 1
ATOM 718 N N . ALA A 1 89 ? 0.374 2.372 3.465 1.00 83.69 89 ALA A N 1
ATOM 719 C CA . ALA A 1 89 ? -0.493 2.948 2.440 1.00 83.69 89 ALA A CA 1
ATOM 720 C C . ALA A 1 89 ? 0.118 4.187 1.764 1.00 83.69 89 ALA A C 1
ATOM 722 O O . ALA A 1 89 ? -0.033 4.331 0.557 1.00 83.69 89 ALA A O 1
ATOM 723 N N . LEU A 1 90 ? 0.828 5.059 2.492 1.00 81.12 90 LEU A N 1
ATOM 724 C CA . LEU A 1 90 ? 1.520 6.215 1.903 1.00 81.12 90 LEU A CA 1
ATOM 725 C C . LEU A 1 90 ? 2.622 5.794 0.927 1.00 81.12 90 LEU A C 1
ATOM 727 O O . LEU A 1 90 ? 2.754 6.388 -0.138 1.00 81.12 90 LEU A O 1
ATOM 731 N N . ILE A 1 91 ? 3.387 4.761 1.269 1.00 82.50 91 ILE A N 1
ATOM 732 C CA . ILE A 1 91 ? 4.464 4.234 0.420 1.00 82.50 91 ILE A CA 1
ATOM 733 C C . ILE A 1 91 ? 3.885 3.639 -0.863 1.00 82.50 91 ILE A C 1
ATOM 735 O O . ILE A 1 91 ? 4.350 3.933 -1.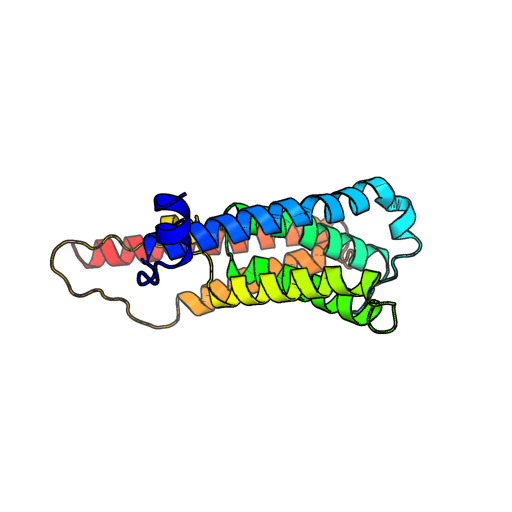963 1.00 82.50 91 ILE A O 1
ATOM 739 N N . LEU A 1 92 ? 2.826 2.841 -0.725 1.00 86.75 92 LEU A N 1
ATOM 740 C CA . LEU A 1 92 ? 2.093 2.275 -1.853 1.00 86.75 92 LEU A CA 1
ATOM 741 C C . LEU A 1 92 ? 1.443 3.364 -2.719 1.00 86.75 92 LEU A C 1
ATOM 743 O O . LEU A 1 92 ? 1.522 3.296 -3.944 1.00 86.75 92 LEU A O 1
ATOM 747 N N . ALA A 1 93 ? 0.864 4.399 -2.104 1.00 84.44 93 ALA A N 1
ATOM 748 C CA . ALA A 1 93 ? 0.322 5.558 -2.809 1.00 84.44 93 ALA A CA 1
ATOM 749 C C . ALA A 1 93 ? 1.414 6.299 -3.588 1.00 84.44 93 ALA A C 1
ATOM 751 O O . ALA A 1 93 ? 1.215 6.616 -4.755 1.00 84.44 93 ALA A O 1
ATOM 752 N N . PHE A 1 94 ? 2.582 6.530 -2.986 1.00 83.12 94 PHE A N 1
ATOM 753 C CA . PHE A 1 94 ? 3.709 7.165 -3.667 1.00 83.12 94 PHE A CA 1
ATOM 754 C C . PHE A 1 94 ? 4.161 6.355 -4.887 1.00 83.12 94 PHE A C 1
ATOM 756 O O . PHE A 1 94 ? 4.285 6.912 -5.976 1.00 83.12 94 PHE A O 1
ATOM 763 N N . A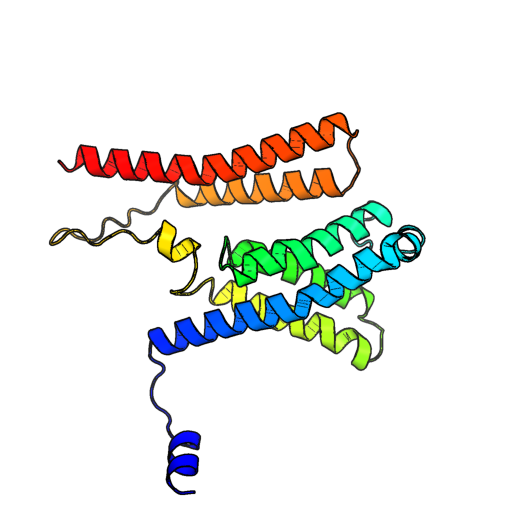SN A 1 95 ? 4.307 5.035 -4.741 1.00 86.38 95 ASN A N 1
ATOM 764 C CA . ASN A 1 95 ? 4.661 4.142 -5.846 1.00 86.38 95 ASN A CA 1
ATOM 765 C C . ASN A 1 95 ? 3.644 4.225 -7.005 1.00 86.38 95 ASN A C 1
ATOM 767 O O . ASN A 1 95 ? 4.016 4.304 -8.171 1.00 86.38 95 ASN A O 1
ATOM 771 N N . MET A 1 96 ? 2.346 4.289 -6.694 1.00 87.94 96 MET A N 1
ATOM 772 C CA . MET A 1 96 ? 1.296 4.443 -7.711 1.00 87.94 96 MET A CA 1
ATOM 773 C C . MET A 1 96 ? 1.227 5.852 -8.313 1.00 87.94 96 MET A C 1
ATOM 775 O O . MET A 1 96 ? 0.884 6.004 -9.486 1.00 87.94 96 MET A O 1
ATOM 779 N N . ALA A 1 97 ? 1.567 6.891 -7.548 1.00 82.88 97 ALA A N 1
ATOM 780 C CA . ALA A 1 97 ? 1.659 8.260 -8.051 1.00 82.88 97 ALA A CA 1
ATOM 781 C C . ALA A 1 97 ? 2.795 8.402 -9.073 1.00 82.88 97 ALA A C 1
ATOM 783 O O . ALA A 1 97 ? 2.609 9.023 -10.119 1.00 82.88 97 ALA A O 1
ATOM 784 N N . VAL A 1 98 ? 3.941 7.768 -8.805 1.00 81.06 98 VAL A N 1
ATOM 785 C CA . VAL A 1 98 ? 5.056 7.662 -9.754 1.00 81.06 98 VAL A CA 1
ATOM 786 C C . VAL A 1 98 ? 4.600 6.955 -11.028 1.00 81.06 98 VAL A C 1
ATOM 788 O O . VAL A 1 98 ? 4.715 7.536 -12.105 1.00 81.06 98 VAL A O 1
ATOM 791 N N . ALA A 1 99 ? 4.002 5.767 -10.916 1.00 83.25 99 ALA A N 1
ATOM 792 C CA . ALA A 1 99 ? 3.497 5.029 -12.076 1.00 83.25 99 ALA A CA 1
ATOM 793 C C . ALA A 1 99 ? 2.481 5.852 -12.896 1.00 83.25 99 ALA A C 1
ATOM 795 O O . ALA A 1 99 ? 2.541 5.904 -14.122 1.00 83.25 99 ALA A O 1
ATOM 796 N N . THR A 1 100 ? 1.584 6.581 -12.222 1.00 83.75 100 THR A N 1
ATOM 797 C CA . THR A 1 100 ? 0.611 7.476 -12.873 1.00 83.75 100 THR A CA 1
ATOM 798 C C . THR A 1 100 ? 1.291 8.604 -13.653 1.00 83.75 100 THR A C 1
ATOM 800 O O . THR A 1 100 ? 0.824 8.966 -14.732 1.00 83.75 100 THR A O 1
ATOM 803 N N . LYS A 1 101 ? 2.392 9.163 -13.133 1.00 81.94 101 LYS A N 1
ATOM 804 C CA . LYS A 1 101 ? 3.167 10.212 -13.811 1.00 81.94 101 LYS A CA 1
ATOM 805 C C . LYS A 1 101 ? 3.791 9.696 -15.111 1.00 81.94 101 LYS A C 1
ATOM 807 O O . LYS A 1 101 ? 3.736 10.403 -16.113 1.00 81.94 101 LYS A O 1
ATOM 812 N N . TYR A 1 102 ? 4.352 8.486 -15.106 1.00 79.62 102 TYR A N 1
ATOM 813 C CA . TYR A 1 102 ? 4.955 7.884 -16.302 1.00 79.62 102 TYR A CA 1
ATOM 814 C C . TYR A 1 102 ? 3.920 7.550 -17.374 1.00 79.62 102 TYR A C 1
ATOM 816 O O . TYR A 1 102 ? 4.130 7.846 -18.545 1.00 79.62 102 TYR A O 1
ATOM 824 N N . HIS A 1 103 ? 2.759 7.048 -16.964 1.00 82.31 103 HIS A N 1
ATOM 825 C CA . HIS A 1 103 ? 1.666 6.713 -17.874 1.00 82.31 103 HIS A CA 1
ATOM 826 C C . HIS A 1 103 ? 0.717 7.890 -18.160 1.00 82.31 103 HIS A C 1
ATOM 828 O O . HIS A 1 103 ? -0.392 7.692 -18.652 1.00 82.31 103 HIS A O 1
ATOM 834 N N . PHE A 1 104 ? 1.095 9.137 -17.858 1.00 79.81 104 PHE A N 1
ATOM 835 C CA . PHE A 1 104 ? 0.171 10.274 -17.963 1.00 79.81 104 PHE A CA 1
ATOM 836 C C . PHE A 1 104 ? -0.326 10.510 -19.400 1.00 79.81 104 PHE A C 1
ATOM 838 O O . PHE A 1 104 ? -1.524 10.739 -19.619 1.00 79.81 104 PHE A O 1
ATOM 845 N N . TYR A 1 105 ? 0.584 10.398 -20.371 1.00 85.25 105 TYR A N 1
ATOM 846 C CA . TYR A 1 105 ? 0.306 10.563 -21.802 1.00 85.25 105 TYR A CA 1
ATOM 847 C C . TYR A 1 105 ? -0.214 9.287 -22.477 1.00 85.25 105 TYR A C 1
ATOM 849 O O . TYR A 1 105 ? -0.666 9.346 -23.619 1.00 85.25 105 TYR A O 1
ATOM 857 N N . ASP A 1 106 ? -0.226 8.161 -21.763 1.00 87.00 106 ASP A N 1
ATOM 858 C CA . ASP A 1 106 ? -0.717 6.891 -22.285 1.00 87.00 106 ASP A CA 1
ATOM 859 C C . ASP A 1 106 ? -2.254 6.852 -22.362 1.00 87.00 106 ASP A C 1
ATOM 861 O O . ASP A 1 106 ? -2.962 7.623 -21.681 1.00 87.00 106 ASP A O 1
ATOM 865 N N . PRO A 1 107 ? -2.807 5.940 -23.188 1.00 90.69 107 PRO A N 1
ATOM 866 C CA . PRO A 1 107 ? -4.239 5.685 -23.231 1.00 90.69 107 PRO A CA 1
ATOM 867 C C . PRO A 1 107 ? -4.791 5.323 -21.847 1.00 90.69 107 PRO A C 1
ATOM 869 O O . PRO A 1 107 ? -4.111 4.755 -20.991 1.00 90.69 107 PRO A O 1
ATOM 872 N N . PHE A 1 108 ? -6.071 5.642 -21.629 1.00 88.44 108 PHE A N 1
ATOM 873 C CA . PHE A 1 108 ? -6.726 5.480 -20.328 1.00 88.44 108 PHE A CA 1
ATOM 874 C C . PHE A 1 108 ? -6.620 4.054 -19.768 1.00 88.44 108 PHE A C 1
ATOM 876 O O . PHE A 1 108 ? -6.465 3.894 -18.564 1.00 88.44 108 PHE A O 1
ATOM 883 N N . SER A 1 109 ? -6.629 3.031 -20.625 1.00 88.12 109 SER A N 1
ATOM 884 C CA . SER A 1 109 ? -6.491 1.625 -20.227 1.00 88.12 109 SER A CA 1
ATOM 885 C C . SER A 1 109 ? -5.216 1.328 -19.432 1.00 88.12 109 SER A C 1
ATOM 887 O O . SER A 1 109 ? -5.250 0.477 -18.549 1.00 88.12 109 SER A O 1
ATOM 889 N N . VAL A 1 110 ? -4.119 2.039 -19.705 1.00 84.56 110 VAL A N 1
ATOM 890 C CA . VAL A 1 110 ? -2.825 1.830 -19.037 1.00 84.56 110 VAL A CA 1
ATOM 891 C C . VAL A 1 110 ? -2.757 2.614 -17.724 1.00 84.56 110 VAL A C 1
ATOM 893 O O . VAL A 1 110 ? -2.372 2.069 -16.693 1.00 84.56 110 VAL A O 1
ATOM 896 N N . LYS A 1 111 ? -3.210 3.875 -17.715 1.00 86.19 111 LYS A N 1
ATOM 897 C CA . LYS A 1 111 ? -3.151 4.736 -16.517 1.00 86.19 111 LYS A CA 1
ATOM 898 C C . LYS A 1 111 ? -4.302 4.562 -15.528 1.00 86.19 111 LYS A C 1
ATOM 900 O O . LYS A 1 111 ? -4.168 4.960 -14.375 1.00 86.19 111 LYS A O 1
ATOM 905 N N . ALA A 1 112 ? -5.421 3.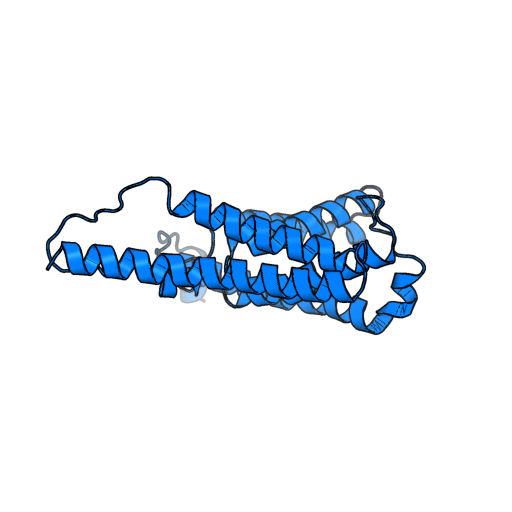962 -15.932 1.00 90.12 112 ALA A N 1
ATOM 906 C CA . ALA A 1 112 ? -6.565 3.747 -15.044 1.00 90.12 112 ALA A CA 1
ATOM 907 C C . ALA A 1 112 ? -6.192 2.903 -13.819 1.00 90.12 112 ALA A C 1
ATOM 909 O O . ALA A 1 112 ? -6.649 3.185 -12.714 1.00 90.12 112 ALA A O 1
ATOM 910 N N . LEU A 1 113 ? -5.337 1.896 -14.006 1.00 90.81 113 LEU A N 1
ATOM 911 C CA . LEU A 1 113 ? -4.933 0.980 -12.947 1.00 90.81 113 LEU A CA 1
ATOM 912 C C . LEU A 1 113 ? -4.124 1.669 -11.829 1.00 90.81 113 LEU A C 1
ATOM 914 O O . LEU A 1 113 ? -4.581 1.630 -10.683 1.00 90.81 113 LEU A O 1
ATOM 918 N N . PRO A 1 114 ? -2.994 2.355 -12.105 1.00 89.12 114 PRO A N 1
ATOM 919 C CA . PRO A 1 114 ? -2.254 3.063 -11.061 1.00 89.12 114 PRO A CA 1
ATOM 920 C C . PRO A 1 114 ? -3.076 4.190 -10.414 1.00 89.12 114 PRO A C 1
ATOM 922 O O . PRO A 1 114 ? -2.995 4.370 -9.200 1.00 89.12 114 PRO A O 1
ATOM 925 N N . ILE A 1 115 ? -3.945 4.879 -11.166 1.00 89.31 115 ILE A N 1
ATOM 926 C CA . ILE A 1 115 ? -4.857 5.899 -10.614 1.00 89.31 115 ILE A CA 1
ATOM 927 C C . ILE A 1 115 ? -5.867 5.281 -9.635 1.00 89.31 115 ILE A C 1
ATOM 929 O O . ILE A 1 115 ? -6.135 5.850 -8.574 1.00 89.31 115 ILE A O 1
ATOM 933 N N . LEU A 1 116 ? -6.419 4.109 -9.959 1.00 93.62 116 LEU A N 1
ATOM 934 C CA . LEU A 1 116 ? -7.387 3.414 -9.112 1.00 93.62 116 LEU A CA 1
ATOM 935 C C . LEU A 1 116 ? -6.746 2.944 -7.803 1.00 93.62 116 LEU A C 1
ATOM 937 O O . LEU A 1 116 ? -7.291 3.198 -6.726 1.00 93.62 116 LEU A O 1
ATOM 941 N N . PHE A 1 117 ? -5.565 2.327 -7.875 1.00 92.81 117 PHE A N 1
ATOM 942 C CA . PHE A 1 117 ? -4.811 1.952 -6.678 1.00 92.81 117 PHE A CA 1
ATOM 943 C C . PHE A 1 117 ? -4.439 3.180 -5.838 1.00 92.81 117 PHE A C 1
ATOM 945 O O . PHE A 1 117 ? -4.627 3.162 -4.622 1.00 92.81 117 PHE A O 1
ATOM 952 N N . LEU A 1 118 ? -3.992 4.271 -6.469 1.00 88.81 118 LEU A N 1
ATOM 953 C CA . LEU A 1 118 ? -3.685 5.532 -5.790 1.00 88.81 118 LEU A CA 1
ATOM 954 C C . LEU A 1 118 ? -4.890 6.069 -5.005 1.00 88.81 118 LEU A C 1
ATOM 956 O O . LEU A 1 118 ? -4.761 6.369 -3.817 1.00 88.81 118 LEU A O 1
ATOM 960 N N . GLY A 1 119 ? -6.068 6.143 -5.632 1.00 89.12 119 GLY A N 1
ATOM 961 C CA . GLY A 1 119 ? -7.291 6.614 -4.977 1.00 89.12 119 GLY A CA 1
ATOM 962 C C . GLY A 1 119 ? -7.681 5.760 -3.767 1.00 89.12 119 GLY A C 1
ATOM 963 O O . GLY A 1 119 ? -8.024 6.291 -2.708 1.00 89.12 119 GLY A O 1
ATOM 964 N N . ILE A 1 120 ? -7.557 4.436 -3.886 1.00 93.06 120 ILE A N 1
ATOM 965 C CA . ILE A 1 120 ? -7.853 3.509 -2.787 1.00 93.06 120 ILE A CA 1
ATOM 966 C C . ILE A 1 120 ? -6.839 3.662 -1.649 1.00 93.06 120 ILE A C 1
ATOM 968 O O . ILE A 1 120 ? -7.235 3.693 -0.483 1.00 93.06 120 ILE A O 1
ATOM 972 N N . TYR A 1 121 ? -5.545 3.806 -1.943 1.00 89.88 121 TYR A N 1
ATOM 973 C CA . TYR A 1 121 ? -4.542 4.013 -0.897 1.00 89.88 121 TYR A CA 1
ATOM 974 C C . TYR A 1 121 ? -4.726 5.344 -0.171 1.00 89.88 121 TYR A C 1
ATOM 976 O O . TYR A 1 121 ? -4.610 5.368 1.053 1.00 89.88 121 TYR A O 1
ATOM 984 N N . ILE A 1 122 ? -5.100 6.419 -0.871 1.00 84.88 122 ILE A N 1
ATOM 985 C CA . ILE A 1 122 ? -5.457 7.698 -0.235 1.00 84.88 122 ILE A CA 1
ATOM 986 C C . ILE A 1 122 ? -6.636 7.504 0.726 1.00 84.88 122 ILE A C 1
ATOM 988 O O . ILE A 1 122 ? -6.571 7.954 1.872 1.00 84.88 122 ILE A O 1
ATOM 992 N N . ALA A 1 123 ? -7.672 6.768 0.318 1.00 86.56 123 ALA A N 1
ATOM 993 C CA . ALA A 1 123 ? -8.780 6.435 1.208 1.00 86.56 123 ALA A CA 1
ATOM 994 C C . ALA A 1 123 ? -8.301 5.653 2.447 1.00 86.56 123 ALA A C 1
ATOM 996 O O . ALA A 1 123 ? -8.660 6.003 3.571 1.00 86.56 123 ALA A O 1
ATOM 997 N N . VAL A 1 124 ? -7.432 4.649 2.287 1.00 86.94 124 VAL A N 1
ATOM 998 C CA . VAL A 1 124 ? -6.859 3.900 3.424 1.00 86.94 124 VAL A CA 1
ATOM 999 C C . VAL A 1 124 ? -6.015 4.799 4.336 1.00 86.94 124 VAL A C 1
ATOM 1001 O O . VAL A 1 124 ? -6.065 4.638 5.555 1.00 86.94 124 VAL A O 1
ATOM 1004 N N . VAL A 1 125 ? -5.290 5.784 3.800 1.00 79.44 125 VAL A N 1
ATOM 1005 C CA . VAL A 1 125 ? -4.563 6.781 4.608 1.00 79.44 125 VAL A CA 1
ATOM 1006 C C . VAL A 1 125 ? -5.533 7.632 5.434 1.00 79.44 125 VAL A C 1
ATOM 1008 O O . VAL A 1 125 ? -5.289 7.845 6.627 1.00 79.44 125 VAL A O 1
ATOM 1011 N N . MET A 1 126 ? -6.648 8.068 4.839 1.00 75.25 126 MET A N 1
ATOM 1012 C CA . MET A 1 126 ? -7.681 8.863 5.516 1.00 75.25 126 MET A CA 1
ATOM 1013 C C . MET A 1 126 ? -8.389 8.069 6.624 1.00 75.25 126 MET A C 1
ATOM 1015 O O . MET A 1 126 ? -8.503 8.550 7.754 1.00 75.25 126 MET A O 1
ATOM 1019 N N . PHE A 1 127 ? -8.823 6.838 6.338 1.00 80.06 127 PHE A N 1
ATOM 1020 C CA . PHE A 1 127 ? -9.536 5.988 7.301 1.00 80.06 127 PHE A CA 1
ATOM 1021 C C . PHE A 1 127 ? -8.604 5.348 8.349 1.00 80.06 127 PHE A C 1
ATOM 1023 O O . PHE A 1 127 ? -8.989 5.163 9.506 1.00 80.06 127 PHE A O 1
ATOM 1030 N N . GLY A 1 128 ? -7.356 5.045 7.986 1.00 78.62 128 GLY A N 1
ATOM 1031 C CA . GLY A 1 128 ? -6.385 4.327 8.815 1.00 78.62 128 GLY A CA 1
ATOM 1032 C C . GLY A 1 128 ? -6.655 2.820 8.924 1.00 78.62 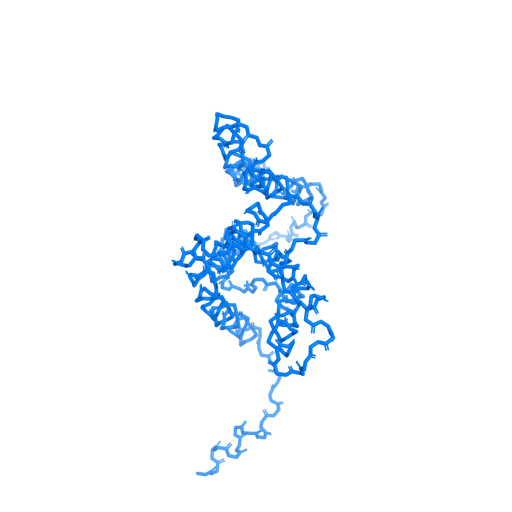128 GLY A C 1
ATOM 1033 O O . GLY A 1 128 ? -7.338 2.224 8.099 1.00 78.62 128 GLY A O 1
ATOM 1034 N N . GLY A 1 129 ? -6.101 2.182 9.962 1.00 71.88 129 GLY A N 1
ATOM 1035 C CA . GLY A 1 129 ? -6.137 0.721 10.127 1.00 71.88 129 GLY A CA 1
ATOM 1036 C C . GLY A 1 129 ? -7.421 0.117 10.703 1.00 71.88 129 GLY A C 1
ATOM 1037 O O . GLY A 1 129 ? -7.559 -1.102 10.738 1.00 71.88 129 GLY A O 1
ATOM 1038 N N . GLY A 1 130 ? -8.378 0.925 11.160 1.00 75.56 130 GLY A N 1
ATOM 1039 C CA . GLY A 1 130 ? -9.613 0.417 11.772 1.00 75.56 130 GLY A CA 1
ATOM 1040 C C . GLY A 1 130 ? -9.400 -0.390 13.068 1.00 75.56 130 GLY A C 1
ATOM 1041 O O . GLY A 1 130 ? -8.309 -0.433 13.641 1.00 75.56 130 GLY A O 1
ATOM 1042 N N . ARG A 1 131 ? -10.475 -1.014 13.575 1.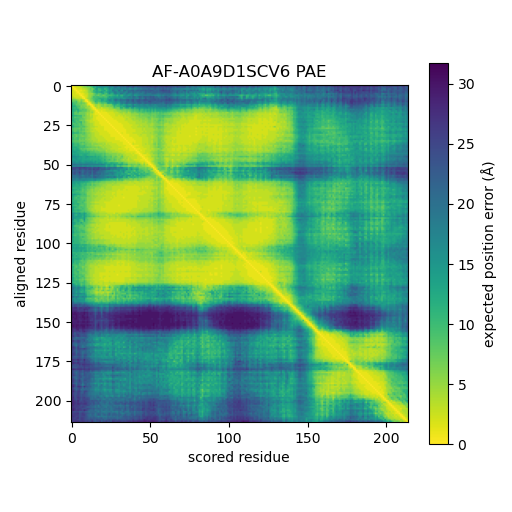00 69.94 131 ARG A N 1
ATOM 1043 C CA . ARG A 1 131 ? -10.451 -1.785 14.839 1.00 69.94 131 ARG A CA 1
ATOM 1044 C C . ARG A 1 131 ? -9.705 -3.120 14.732 1.00 69.94 131 ARG A C 1
ATOM 1046 O O . ARG A 1 131 ? -9.132 -3.558 15.721 1.00 69.94 131 ARG A O 1
ATOM 1053 N N . TYR A 1 132 ? -9.674 -3.725 13.545 1.00 70.81 132 TYR A N 1
ATOM 1054 C CA . TYR A 1 132 ? -9.027 -5.015 13.264 1.00 70.81 132 TYR A CA 1
ATOM 1055 C C . TYR A 1 132 ? -7.581 -4.851 12.763 1.00 70.81 132 TYR A C 1
ATOM 1057 O O . TYR A 1 132 ? -7.150 -5.527 11.834 1.00 70.81 132 TYR A O 1
ATOM 1065 N N . SER A 1 133 ? -6.845 -3.879 13.294 1.00 71.44 133 SER A N 1
ATOM 1066 C CA . SER A 1 133 ? -5.428 -3.666 12.973 1.00 71.44 133 SER A CA 1
ATOM 1067 C C . SER A 1 133 ? -4.567 -4.230 14.093 1.00 71.44 133 SER A C 1
ATOM 1069 O O . SER A 1 133 ? -4.904 -4.014 15.261 1.00 71.44 133 SER A O 1
ATOM 1071 N N . ILE A 1 134 ? -3.420 -4.838 13.773 1.00 63.38 134 ILE A N 1
ATOM 1072 C CA . ILE A 1 134 ? -2.418 -5.177 14.799 1.00 63.38 134 ILE A CA 1
ATOM 1073 C C . ILE A 1 134 ? -1.978 -3.920 15.552 1.00 63.38 134 ILE A C 1
ATOM 1075 O O . ILE A 1 134 ? -1.848 -3.965 16.773 1.00 63.38 134 ILE A O 1
ATOM 1079 N N . ASP A 1 135 ? -1.892 -2.774 14.866 1.00 64.50 135 ASP A N 1
ATOM 1080 C CA . ASP A 1 135 ? -1.674 -1.479 15.517 1.00 64.50 135 ASP A CA 1
ATOM 1081 C C . ASP A 1 135 ? -2.692 -1.242 16.646 1.00 64.50 135 ASP A C 1
ATOM 1083 O O . ASP A 1 135 ? -2.343 -0.857 17.757 1.00 64.50 135 ASP A O 1
ATOM 1087 N N . ARG A 1 136 ? -3.980 -1.513 16.414 1.00 64.62 136 ARG A N 1
ATOM 1088 C CA . ARG A 1 136 ? -4.999 -1.274 17.435 1.00 64.62 136 ARG A CA 1
ATOM 1089 C C . ARG A 1 136 ? -4.895 -2.279 18.573 1.00 64.62 136 ARG A C 1
ATOM 1091 O O . ARG A 1 136 ? -5.019 -1.863 19.718 1.00 64.62 136 ARG A O 1
ATOM 1098 N N . TRP A 1 137 ? -4.662 -3.556 18.288 1.00 61.66 137 TRP A N 1
ATOM 1099 C CA . TRP A 1 137 ? -4.477 -4.568 19.332 1.00 61.66 137 TRP A CA 1
ATOM 1100 C C . TRP A 1 137 ? -3.283 -4.236 20.238 1.00 61.66 137 TRP A C 1
ATOM 1102 O O . TRP A 1 137 ? -3.392 -4.320 21.457 1.00 61.66 137 TRP A O 1
ATOM 1112 N N . LEU A 1 138 ? -2.191 -3.743 19.653 1.00 59.28 138 LEU A N 1
ATOM 1113 C CA . LEU A 1 138 ? -0.970 -3.396 20.375 1.00 59.28 138 LEU A CA 1
ATOM 1114 C C . LEU A 1 138 ? -1.053 -2.056 21.135 1.00 59.28 138 LEU A C 1
ATOM 1116 O O . LEU A 1 138 ? -0.375 -1.890 22.146 1.00 59.28 138 LEU A O 1
ATOM 1120 N N . PHE A 1 139 ? -1.881 -1.104 20.678 1.00 56.16 139 PHE A N 1
ATOM 1121 C CA . PHE A 1 139 ? -2.000 0.252 21.258 1.00 56.16 139 PHE A CA 1
ATOM 1122 C C . PHE A 1 139 ? -3.354 0.551 21.920 1.00 56.16 139 PHE A C 1
ATOM 1124 O O . PHE A 1 139 ? -3.644 1.708 22.240 1.00 56.16 139 PHE A O 1
ATOM 1131 N N . SER A 1 140 ? -4.216 -0.448 22.119 1.00 49.91 140 SER A N 1
ATOM 1132 C CA . SER A 1 140 ? -5.465 -0.252 22.858 1.00 49.91 140 SER A CA 1
ATOM 1133 C C . SER A 1 140 ? -5.154 -0.086 24.341 1.00 49.91 140 SER A C 1
ATOM 1135 O O . SER A 1 140 ? -4.873 -1.056 25.034 1.00 49.91 140 SER A O 1
ATOM 1137 N N . CYS A 1 141 ? -5.227 1.148 24.844 1.00 47.03 141 CYS A N 1
ATOM 1138 C CA . CYS A 1 141 ? -5.281 1.388 26.281 1.00 47.03 141 CYS A CA 1
ATOM 1139 C C . CYS A 1 141 ? -6.523 0.686 26.844 1.00 47.03 141 CYS A C 1
ATOM 1141 O O . CYS A 1 141 ? -7.651 1.103 26.564 1.00 47.03 141 CYS A O 1
ATOM 1143 N N . THR A 1 142 ? -6.324 -0.377 27.621 1.00 40.62 142 THR A N 1
ATOM 1144 C CA . THR A 1 142 ? -7.376 -0.966 28.450 1.00 40.62 142 THR A CA 1
ATOM 1145 C C . THR A 1 142 ? -7.935 0.137 29.343 1.00 40.62 142 THR A C 1
ATOM 1147 O O . THR A 1 142 ? -7.179 0.772 30.078 1.00 40.62 142 THR A O 1
ATOM 1150 N N . LYS A 1 143 ? -9.242 0.412 29.249 1.00 36.59 143 LYS A N 1
ATOM 1151 C CA . LYS A 1 143 ? -9.927 1.241 30.243 1.00 36.59 143 LYS A CA 1
ATOM 1152 C C . LYS A 1 143 ? -9.823 0.507 31.574 1.00 36.59 143 LYS A C 1
ATOM 1154 O O . LYS A 1 143 ? -10.462 -0.528 31.740 1.00 36.59 143 LYS A O 1
ATOM 1159 N N . GLU A 1 144 ? -9.016 1.017 32.491 1.00 39.50 144 GLU A N 1
ATOM 1160 C CA . GLU A 1 144 ? -9.130 0.620 33.886 1.00 39.50 144 GLU A CA 1
ATOM 1161 C C . GLU A 1 144 ? -10.371 1.314 34.467 1.00 39.50 144 GLU A C 1
ATOM 1163 O O . GLU A 1 144 ? -10.657 2.473 34.149 1.00 39.50 144 GLU A O 1
ATOM 1168 N N . ASN A 1 145 ? -11.177 0.565 35.218 1.00 42.88 145 ASN A N 1
ATOM 1169 C CA . ASN A 1 145 ? -12.458 1.020 35.751 1.00 42.88 145 ASN A CA 1
ATOM 1170 C C . ASN A 1 145 ? -12.296 2.322 36.557 1.00 42.88 145 ASN A C 1
ATOM 1172 O O . ASN A 1 145 ? -11.669 2.325 37.610 1.00 42.88 145 ASN A O 1
ATOM 1176 N N . GLY A 1 146 ? -12.929 3.406 36.096 1.00 49.34 146 GLY A N 1
ATOM 1177 C CA . GLY A 1 146 ? -13.281 4.552 36.943 1.00 49.34 146 GLY A CA 1
ATOM 1178 C C . GLY A 1 146 ? -12.405 5.809 36.879 1.00 49.34 146 GLY A C 1
ATOM 1179 O O . GLY A 1 146 ? -12.802 6.806 37.471 1.00 49.34 146 GLY A O 1
ATOM 1180 N N . SER A 1 147 ? -11.289 5.844 36.146 1.00 42.47 147 SER A N 1
ATOM 1181 C CA . SER A 1 147 ? -10.506 7.081 35.966 1.00 42.47 147 SER A CA 1
ATOM 1182 C C . SER A 1 147 ? -10.625 7.630 34.539 1.00 42.47 147 SER A C 1
ATOM 1184 O O . SER A 1 147 ? -10.696 6.890 33.555 1.00 42.47 147 SER A O 1
ATOM 1186 N N . THR A 1 148 ? -10.733 8.957 34.428 1.00 42.88 148 THR A N 1
ATOM 1187 C CA . THR A 1 148 ? -10.829 9.692 33.159 1.00 42.88 148 THR A CA 1
ATOM 1188 C C . THR A 1 148 ? -9.742 9.227 32.185 1.00 42.88 148 THR A C 1
ATOM 1190 O O . THR A 1 148 ? -8.603 9.009 32.604 1.00 42.88 148 THR A O 1
ATOM 1193 N N . PRO A 1 149 ? -10.047 9.054 30.882 1.00 43.16 149 PRO A N 1
ATOM 1194 C CA . PRO A 1 149 ? -9.056 8.590 29.926 1.00 43.16 149 PRO A CA 1
ATOM 1195 C C . PRO A 1 149 ? -7.951 9.642 29.830 1.00 43.16 149 PRO A C 1
ATOM 1197 O O . PRO A 1 149 ? -8.111 10.668 29.170 1.00 43.16 149 PRO A O 1
ATOM 1200 N N . LEU A 1 150 ? -6.820 9.385 30.491 1.00 44.50 150 LEU A N 1
ATOM 1201 C CA . LEU A 1 150 ? -5.616 10.205 30.411 1.00 44.50 150 LEU A CA 1
ATOM 1202 C C . LEU A 1 150 ? -4.928 9.959 29.057 1.00 44.50 150 LEU A C 1
ATOM 1204 O O . LEU A 1 150 ? -3.794 9.489 28.958 1.00 44.50 150 LEU A O 1
ATOM 1208 N N . CYS A 1 151 ? -5.626 10.282 27.971 1.00 47.09 151 CYS A N 1
ATOM 1209 C CA . CYS A 1 151 ? -5.012 10.518 26.676 1.00 47.09 151 CYS A CA 1
ATOM 1210 C C . CYS A 1 151 ? -4.327 11.886 26.738 1.00 47.09 151 CYS A C 1
ATOM 1212 O O . CYS A 1 151 ? -4.791 12.849 26.142 1.00 47.09 151 CYS A O 1
ATOM 1214 N N . THR A 1 152 ? -3.237 11.989 27.501 1.00 39.59 152 THR A N 1
ATOM 1215 C CA . THR A 1 152 ? -2.371 13.170 27.461 1.00 39.59 152 THR A CA 1
ATOM 1216 C C . THR A 1 152 ? -1.764 13.263 26.062 1.00 39.59 152 THR A C 1
ATOM 1218 O O . THR A 1 152 ? -1.026 12.343 25.680 1.00 39.59 152 THR A O 1
ATOM 1221 N N . PRO A 1 153 ? -2.036 14.326 25.289 1.00 57.72 153 PRO A N 1
ATOM 1222 C CA . PRO A 1 153 ? -1.259 14.608 24.102 1.00 57.72 153 PRO A CA 1
ATOM 1223 C C . PRO A 1 153 ? 0.092 15.151 24.570 1.00 57.72 153 PRO A C 1
ATOM 1225 O O . PRO A 1 153 ? 0.125 16.041 25.415 1.00 57.72 153 PRO A O 1
ATOM 1228 N N . ASN A 1 154 ? 1.183 14.591 24.047 1.00 46.28 154 ASN A N 1
ATOM 1229 C CA . ASN A 1 154 ? 2.360 15.313 23.540 1.00 46.28 154 ASN A CA 1
ATOM 1230 C C . ASN A 1 154 ? 3.653 14.486 23.638 1.00 46.28 154 ASN A C 1
ATOM 1232 O O . ASN A 1 154 ? 3.937 13.837 24.640 1.00 46.28 154 ASN A O 1
ATOM 1236 N N . ILE A 1 155 ? 4.432 14.549 22.553 1.00 45.91 155 ILE A N 1
ATOM 1237 C CA . ILE A 1 155 ? 5.825 14.097 22.361 1.00 45.91 155 ILE A CA 1
ATOM 1238 C C . ILE A 1 155 ? 6.047 12.590 22.090 1.00 45.91 155 ILE A C 1
ATOM 1240 O O . ILE A 1 155 ? 6.774 12.265 21.154 1.00 45.91 155 ILE A O 1
ATOM 1244 N N . ALA A 1 156 ? 5.345 11.657 22.745 1.00 52.97 156 ALA A N 1
ATOM 1245 C CA . ALA A 1 156 ? 5.521 10.214 22.476 1.00 52.97 156 ALA A CA 1
ATOM 1246 C C . ALA A 1 156 ? 5.104 9.705 21.063 1.00 52.97 156 ALA A C 1
ATOM 1248 O O . ALA A 1 156 ? 5.777 8.812 20.540 1.00 52.97 156 ALA A O 1
ATOM 1249 N N . PRO A 1 157 ? 4.028 10.204 20.404 1.00 57.59 157 PRO A N 1
ATOM 1250 C CA . PRO A 1 157 ? 3.646 9.705 19.078 1.00 57.59 157 PRO A CA 1
ATOM 1251 C C . PRO A 1 157 ? 4.524 10.272 17.956 1.00 57.59 157 PRO A C 1
ATOM 1253 O O . PRO A 1 157 ? 4.769 9.573 16.980 1.00 57.59 157 PRO A O 1
ATOM 1256 N N . ALA A 1 158 ? 5.023 11.504 18.098 1.00 59.03 158 ALA A N 1
ATOM 1257 C CA . ALA A 1 158 ? 5.846 12.153 17.080 1.00 59.03 158 ALA A CA 1
ATOM 1258 C C . ALA A 1 158 ? 7.229 11.500 16.980 1.00 59.03 158 ALA A C 1
ATOM 1260 O O . ALA A 1 158 ? 7.633 11.110 15.892 1.00 59.03 158 ALA A O 1
ATOM 1261 N N . GLU A 1 159 ? 7.912 11.284 18.107 1.00 63.59 159 GLU A N 1
ATOM 1262 C CA . GLU A 1 159 ? 9.212 10.602 18.134 1.00 63.59 159 GLU A CA 1
ATOM 1263 C C . GLU A 1 159 ? 9.116 9.172 17.580 1.00 63.59 159 GLU A C 1
ATOM 1265 O O . GLU A 1 159 ? 10.001 8.695 16.875 1.00 63.59 159 GLU A O 1
ATOM 1270 N N . ARG A 1 160 ? 7.987 8.505 17.824 1.00 61.34 160 ARG A N 1
ATOM 1271 C CA . ARG A 1 160 ? 7.683 7.187 17.273 1.00 61.34 160 ARG A CA 1
ATOM 1272 C C . ARG A 1 160 ? 7.483 7.225 15.758 1.00 61.34 160 ARG A C 1
ATOM 1274 O O . ARG A 1 160 ? 8.095 6.437 15.044 1.00 61.34 160 ARG A O 1
ATOM 1281 N N . THR A 1 161 ? 6.653 8.142 15.264 1.00 65.25 161 THR A N 1
ATOM 1282 C CA . THR A 1 161 ? 6.470 8.353 13.824 1.00 65.25 161 THR A CA 1
ATOM 1283 C C . THR A 1 161 ? 7.797 8.700 13.159 1.00 65.25 161 THR A C 1
ATOM 1285 O O . THR A 1 161 ? 8.086 8.160 12.101 1.00 65.25 161 THR A O 1
ATOM 1288 N N . VAL A 1 162 ? 8.642 9.506 13.806 1.00 69.12 162 VAL A N 1
ATOM 1289 C CA . VAL A 1 162 ? 9.987 9.844 13.324 1.00 69.12 162 VAL A CA 1
ATOM 1290 C C . VAL A 1 162 ? 10.891 8.613 13.281 1.00 69.12 162 VAL A C 1
ATOM 1292 O O . VAL A 1 162 ? 11.462 8.352 12.233 1.00 69.12 162 VAL A O 1
ATOM 1295 N N . ARG A 1 163 ? 10.983 7.801 14.345 1.00 71.31 163 ARG A N 1
ATOM 1296 C CA . ARG A 1 163 ? 11.790 6.559 14.347 1.00 71.31 163 ARG A CA 1
ATOM 1297 C C . ARG A 1 163 ? 11.323 5.558 13.285 1.00 71.31 163 ARG A C 1
ATOM 1299 O O . ARG A 1 163 ? 12.145 4.880 12.678 1.00 71.31 163 ARG A O 1
ATOM 1306 N N . MET A 1 164 ? 10.017 5.498 13.027 1.00 67.94 164 MET A N 1
ATOM 1307 C CA . MET A 1 164 ? 9.423 4.638 11.999 1.00 67.94 164 MET A CA 1
ATOM 1308 C C . MET A 1 164 ? 9.668 5.164 10.579 1.00 67.94 164 MET A C 1
ATOM 1310 O O . MET A 1 164 ? 10.035 4.386 9.704 1.00 67.94 164 MET A O 1
ATOM 1314 N N . LEU A 1 165 ? 9.518 6.473 10.349 1.00 69.56 165 LEU A N 1
ATOM 1315 C CA . LEU A 1 165 ? 9.868 7.111 9.076 1.00 69.56 165 LEU A CA 1
ATOM 1316 C C . LEU A 1 165 ? 11.372 7.009 8.800 1.00 69.56 165 LEU A C 1
ATOM 1318 O O . LEU A 1 165 ? 11.763 6.764 7.666 1.00 69.56 165 LEU A O 1
ATOM 1322 N N . LEU A 1 166 ? 12.200 7.131 9.839 1.00 77.06 166 LEU A N 1
ATOM 1323 C CA . LEU A 1 166 ? 13.649 6.964 9.776 1.00 77.06 166 LEU A CA 1
ATOM 1324 C C . LEU A 1 166 ? 14.021 5.522 9.412 1.00 77.06 166 LEU A C 1
ATOM 1326 O O . LEU A 1 166 ? 14.778 5.319 8.474 1.00 77.06 166 LEU A O 1
ATOM 1330 N N . SER A 1 167 ? 13.455 4.519 10.093 1.00 72.06 167 SER A N 1
ATOM 1331 C CA . SER A 1 167 ? 13.638 3.100 9.738 1.00 72.06 167 SER A CA 1
ATOM 1332 C C . SER A 1 167 ? 13.233 2.831 8.287 1.00 72.06 167 SER A C 1
ATOM 1334 O O . SER A 1 167 ? 13.977 2.202 7.535 1.00 72.06 167 SER A O 1
ATOM 1336 N N . PHE A 1 168 ? 12.094 3.372 7.860 1.00 69.00 168 PHE A N 1
ATOM 1337 C CA . PHE A 1 168 ? 11.639 3.235 6.485 1.00 69.00 168 PHE A CA 1
ATOM 1338 C C . PHE A 1 168 ? 12.601 3.891 5.478 1.00 69.00 168 PHE A C 1
ATOM 1340 O O . PHE A 1 168 ? 12.968 3.260 4.488 1.00 69.00 168 PHE A O 1
ATOM 1347 N N . ALA A 1 169 ? 13.069 5.111 5.751 1.00 71.19 169 ALA A N 1
ATOM 1348 C CA . ALA A 1 169 ? 14.043 5.807 4.913 1.00 71.19 169 ALA A CA 1
ATOM 1349 C C . ALA A 1 169 ? 15.380 5.052 4.831 1.00 71.19 169 ALA A C 1
ATOM 1351 O O . ALA A 1 169 ? 15.945 4.928 3.749 1.00 71.19 169 ALA A O 1
ATOM 1352 N N . LEU A 1 170 ? 15.854 4.482 5.945 1.00 74.88 170 LEU A N 1
ATOM 1353 C CA . LEU A 1 170 ? 17.061 3.653 5.965 1.00 74.88 170 LEU A CA 1
ATOM 1354 C C . LEU A 1 170 ? 16.891 2.373 5.141 1.00 74.88 170 LEU A C 1
ATOM 1356 O O . LEU A 1 170 ? 17.797 2.027 4.391 1.00 74.88 170 LEU A O 1
ATOM 1360 N N . CYS A 1 171 ? 15.731 1.707 5.206 1.00 67.75 171 CYS A N 1
ATOM 1361 C CA . CYS A 1 171 ? 15.435 0.591 4.301 1.00 67.75 171 CYS A CA 1
ATOM 1362 C C . CYS A 1 171 ? 15.476 1.032 2.834 1.00 67.75 171 CYS A C 1
ATOM 1364 O O . CYS A 1 171 ? 16.068 0.338 2.016 1.00 67.75 171 CYS A O 1
ATOM 1366 N N . CYS A 1 172 ? 14.900 2.191 2.500 1.00 63.28 172 CYS A N 1
ATOM 1367 C CA . CYS A 1 172 ? 14.935 2.707 1.130 1.00 63.28 172 CYS A CA 1
ATOM 1368 C C . CYS A 1 172 ? 16.371 2.948 0.639 1.00 63.28 172 CYS A C 1
ATOM 1370 O O . CYS A 1 172 ? 16.671 2.607 -0.498 1.00 63.28 172 CYS A O 1
ATOM 1372 N N . ILE A 1 173 ? 17.258 3.473 1.493 1.00 68.75 173 ILE A N 1
ATOM 1373 C CA . ILE A 1 173 ? 18.682 3.680 1.168 1.00 68.75 173 ILE A CA 1
ATOM 1374 C C . ILE A 1 173 ? 19.403 2.344 0.942 1.00 68.75 173 ILE A C 1
ATOM 1376 O O . ILE A 1 173 ? 20.202 2.225 0.020 1.00 68.75 173 ILE A O 1
ATOM 1380 N N . VAL A 1 174 ? 19.118 1.324 1.757 1.00 66.56 174 VAL A N 1
ATOM 1381 C CA . VAL A 1 174 ? 19.700 -0.016 1.570 1.00 66.56 174 VAL A CA 1
ATOM 1382 C C . VAL A 1 174 ? 19.269 -0.623 0.240 1.00 66.56 174 VAL A C 1
ATOM 1384 O O . VAL A 1 174 ? 20.091 -1.132 -0.515 1.00 66.56 174 VAL A O 1
ATOM 1387 N N . PHE A 1 175 ? 17.977 -0.542 -0.064 1.00 58.84 175 PHE A N 1
ATOM 1388 C CA . PHE A 1 175 ? 17.425 -1.089 -1.297 1.00 58.84 175 PHE A CA 1
ATOM 1389 C C . PHE A 1 175 ? 17.790 -0.270 -2.542 1.00 58.84 175 PHE A C 1
ATOM 1391 O O . PHE A 1 175 ? 17.733 -0.808 -3.645 1.00 58.84 175 PHE A O 1
ATOM 1398 N N . SER A 1 176 ? 18.233 0.985 -2.390 1.00 61.47 176 SER A N 1
ATOM 1399 C CA . SER A 1 176 ? 18.743 1.792 -3.503 1.00 61.47 176 SER A CA 1
ATOM 1400 C C . SER A 1 176 ? 20.162 1.413 -3.941 1.00 61.47 176 SER A C 1
ATOM 1402 O O . SER A 1 176 ? 20.735 2.116 -4.771 1.00 61.47 176 SER A O 1
ATOM 1404 N N . ASN A 1 177 ? 20.746 0.346 -3.379 1.00 62.91 177 ASN A N 1
ATOM 1405 C CA . ASN A 1 177 ? 22.076 -0.173 -3.716 1.00 62.91 177 ASN A CA 1
ATOM 1406 C C . ASN A 1 177 ? 23.173 0.917 -3.791 1.00 62.91 177 ASN A C 1
ATOM 1408 O O . ASN A 1 177 ? 24.166 0.781 -4.499 1.00 62.91 177 ASN A O 1
ATOM 1412 N N . SER A 1 178 ? 22.980 2.040 -3.085 1.00 61.25 178 SER A N 1
ATOM 1413 C CA . SER A 1 178 ? 23.932 3.159 -3.042 1.00 61.25 178 SER A CA 1
ATOM 1414 C C . SER A 1 178 ? 25.037 2.925 -2.014 1.00 61.25 178 SER A C 1
ATOM 1416 O O . SER A 1 178 ? 25.925 3.760 -1.855 1.00 61.25 178 SER A O 1
ATOM 1418 N N . THR A 1 179 ? 24.970 1.817 -1.279 1.00 63.38 179 THR A N 1
ATOM 1419 C CA . THR A 1 179 ? 25.871 1.470 -0.186 1.00 63.38 179 THR A CA 1
ATOM 1420 C C . THR A 1 179 ? 26.521 0.120 -0.454 1.00 63.38 179 THR A C 1
ATOM 1422 O O . THR A 1 179 ? 25.935 -0.752 -1.083 1.00 63.38 179 THR A O 1
ATOM 1425 N N . SER A 1 180 ? 27.755 -0.059 0.018 1.00 75.50 180 SER A N 1
ATOM 1426 C CA . SER A 1 180 ? 28.447 -1.346 -0.073 1.00 75.50 180 SER A CA 1
ATOM 1427 C C . SER A 1 180 ? 27.706 -2.436 0.712 1.00 75.50 180 SER A C 1
ATOM 1429 O O . SER A 1 180 ? 27.052 -2.139 1.715 1.00 75.50 180 SER A O 1
ATOM 1431 N N . ASP A 1 181 ? 27.863 -3.701 0.308 1.00 72.88 181 ASP A N 1
ATOM 1432 C CA . ASP A 1 181 ? 27.138 -4.854 0.876 1.00 72.88 181 ASP A CA 1
ATOM 1433 C C . ASP A 1 181 ? 27.191 -4.917 2.415 1.00 72.88 181 ASP A C 1
ATOM 1435 O O . ASP A 1 181 ? 26.204 -5.220 3.085 1.00 72.88 181 ASP A O 1
ATOM 1439 N N . LEU A 1 182 ? 28.334 -4.555 3.008 1.00 73.88 182 LEU A N 1
ATOM 1440 C CA . LEU A 1 182 ? 28.510 -4.525 4.462 1.00 73.88 182 LEU A CA 1
ATOM 1441 C C . LEU A 1 182 ? 27.707 -3.394 5.135 1.00 73.88 182 LEU A C 1
ATOM 1443 O O . LEU A 1 182 ? 27.112 -3.581 6.199 1.00 73.88 182 LEU A O 1
ATOM 1447 N N . VAL A 1 183 ? 27.681 -2.213 4.511 1.00 74.50 183 VAL A N 1
ATOM 1448 C CA . VAL A 1 183 ? 26.928 -1.044 4.990 1.00 74.50 183 VAL A CA 1
ATOM 1449 C C . VAL A 1 183 ? 25.428 -1.289 4.834 1.00 74.50 183 VAL A C 1
ATOM 1451 O O . VAL A 1 183 ? 24.661 -0.927 5.723 1.00 74.50 183 VAL A O 1
ATOM 1454 N N . ALA A 1 184 ? 25.007 -1.968 3.766 1.00 66.75 184 ALA A N 1
ATOM 1455 C CA . ALA A 1 184 ? 23.627 -2.395 3.557 1.00 66.75 184 ALA A CA 1
ATOM 1456 C C . ALA A 1 184 ? 23.116 -3.296 4.697 1.00 66.75 184 ALA A C 1
ATOM 1458 O O . ALA A 1 184 ? 22.055 -3.027 5.265 1.00 66.75 184 ALA A O 1
ATOM 1459 N N . ILE A 1 185 ? 23.893 -4.310 5.099 1.00 70.31 185 ILE A N 1
ATOM 1460 C CA . ILE A 1 185 ? 23.542 -5.216 6.209 1.00 70.31 185 ILE A CA 1
ATOM 1461 C C . ILE A 1 185 ? 23.439 -4.455 7.539 1.00 70.31 185 ILE A C 1
ATOM 1463 O O . ILE A 1 185 ? 22.479 -4.642 8.290 1.00 70.31 185 ILE A O 1
ATOM 1467 N N . LEU A 1 186 ? 24.394 -3.563 7.824 1.00 78.81 186 LEU A N 1
ATOM 1468 C CA . LEU A 1 186 ? 24.374 -2.730 9.031 1.00 78.81 186 LEU A CA 1
ATOM 1469 C C . LEU A 1 186 ? 23.160 -1.797 9.068 1.00 78.81 186 LEU A C 1
ATOM 1471 O O . LEU A 1 186 ? 22.496 -1.694 10.097 1.00 78.81 186 LEU A O 1
ATOM 1475 N N . LEU A 1 187 ? 22.830 -1.146 7.955 1.00 74.12 187 LEU A N 1
ATOM 1476 C CA . LEU A 1 187 ? 21.671 -0.258 7.856 1.00 74.12 187 LEU A CA 1
ATOM 1477 C C . LEU A 1 187 ? 20.340 -1.016 7.961 1.00 74.12 187 LEU A C 1
ATOM 1479 O O . LEU A 1 187 ? 19.406 -0.508 8.582 1.00 74.12 187 LEU A O 1
ATOM 1483 N N . LEU A 1 188 ? 20.255 -2.243 7.437 1.00 68.69 188 LEU A N 1
ATOM 1484 C CA . LEU A 1 188 ? 19.114 -3.142 7.647 1.00 68.69 188 LEU A CA 1
ATOM 1485 C C . LEU A 1 188 ? 18.967 -3.527 9.121 1.00 68.69 188 LEU A C 1
ATOM 1487 O O . LEU A 1 188 ? 17.864 -3.462 9.664 1.00 68.69 188 LEU A O 1
ATOM 1491 N N . ALA A 1 189 ? 20.071 -3.865 9.791 1.00 71.88 189 ALA A N 1
ATOM 1492 C CA . ALA A 1 189 ? 20.073 -4.158 11.221 1.00 71.88 189 ALA A CA 1
ATOM 1493 C C . ALA A 1 189 ? 19.658 -2.930 12.049 1.00 71.88 189 ALA A C 1
ATOM 1495 O O . ALA A 1 189 ? 18.826 -3.046 12.946 1.00 71.88 189 ALA A O 1
ATOM 1496 N N . VAL A 1 190 ? 20.160 -1.737 11.715 1.00 79.44 190 VAL A N 1
ATOM 1497 C CA . VAL A 1 190 ? 19.769 -0.470 12.358 1.00 79.44 190 VAL A CA 1
ATOM 1498 C C . VAL A 1 190 ? 18.298 -0.154 12.100 1.00 79.44 190 VAL A C 1
ATOM 1500 O O . VAL A 1 190 ? 17.590 0.220 13.031 1.00 79.44 190 VAL A O 1
ATOM 1503 N N . SER A 1 191 ? 17.803 -0.350 10.878 1.00 76.44 191 SER A N 1
ATOM 1504 C CA . SER A 1 191 ? 16.385 -0.184 10.553 1.00 76.44 191 SER A CA 1
ATOM 1505 C C . SER A 1 191 ? 15.513 -1.135 11.373 1.00 76.44 191 SER A C 1
ATOM 1507 O O . SER A 1 191 ? 14.546 -0.700 12.000 1.00 76.44 191 SER A O 1
ATOM 1509 N N . PHE A 1 192 ? 15.897 -2.409 11.461 1.00 71.00 192 PHE A N 1
ATOM 1510 C CA . PHE A 1 192 ? 15.203 -3.400 12.276 1.00 71.00 192 PHE A CA 1
ATOM 1511 C C . PHE A 1 192 ? 15.231 -3.038 13.768 1.00 71.00 192 PHE A C 1
ATOM 1513 O O . PHE A 1 192 ? 14.204 -3.109 14.437 1.00 71.00 192 PHE A O 1
ATOM 1520 N N . LEU A 1 193 ? 16.361 -2.564 14.297 1.00 74.94 193 LEU A N 1
ATOM 1521 C CA . LEU A 1 193 ? 16.481 -2.111 15.688 1.00 74.94 193 LEU A CA 1
ATOM 15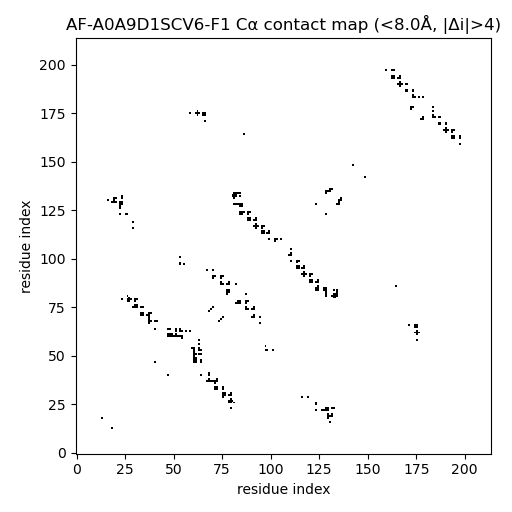22 C C . LEU A 1 193 ? 15.686 -0.828 15.968 1.00 74.94 193 LEU A C 1
ATOM 1524 O O . LEU A 1 193 ? 15.103 -0.690 17.042 1.00 74.94 193 LEU A O 1
ATOM 1528 N N . LEU A 1 194 ? 15.611 0.110 15.024 1.00 73.38 194 LEU A N 1
ATOM 1529 C CA . LEU A 1 194 ? 14.762 1.302 15.128 1.00 73.38 194 LEU A CA 1
ATOM 1530 C C . LEU A 1 194 ? 13.279 0.927 15.122 1.00 73.38 194 LEU A C 1
ATOM 1532 O O . LEU A 1 194 ? 12.494 1.470 15.902 1.00 73.38 194 LEU A O 1
ATOM 1536 N N . LEU A 1 195 ? 12.911 -0.064 14.312 1.00 68.81 195 LEU A N 1
ATOM 1537 C CA . LEU A 1 195 ? 11.575 -0.639 14.289 1.00 68.81 195 LEU A CA 1
ATOM 1538 C C . LEU A 1 195 ? 11.257 -1.331 15.627 1.00 68.81 195 LEU A C 1
ATOM 1540 O O . LEU A 1 195 ? 10.256 -1.003 16.256 1.00 68.81 195 LEU A O 1
ATOM 1544 N N . VAL A 1 196 ? 12.145 -2.192 16.136 1.00 66.88 196 VAL A N 1
ATOM 1545 C CA . VAL A 1 196 ? 12.005 -2.881 17.437 1.00 66.88 196 VAL A CA 1
ATOM 1546 C C . VAL A 1 196 ? 11.985 -1.900 18.613 1.00 66.88 196 VAL A C 1
ATOM 1548 O O . VAL A 1 196 ? 11.140 -2.008 19.497 1.00 66.88 196 VAL A O 1
ATOM 1551 N N . SER A 1 197 ? 12.856 -0.893 18.630 1.00 62.53 197 SER A N 1
ATOM 1552 C CA . SER A 1 197 ? 12.887 0.130 19.687 1.00 62.53 197 SER A CA 1
ATOM 1553 C C . SER A 1 197 ? 11.654 1.032 19.661 1.00 62.53 197 SER A C 1
ATOM 1555 O O . SER A 1 197 ? 11.214 1.499 20.716 1.00 62.53 197 SER A O 1
ATOM 1557 N N . SER A 1 198 ? 11.034 1.218 18.492 1.00 66.62 198 SER A N 1
ATOM 1558 C CA . SER A 1 198 ? 9.715 1.834 18.388 1.00 66.62 198 SER A CA 1
ATOM 1559 C C . SER A 1 198 ? 8.620 1.001 19.075 1.00 66.62 198 SER A C 1
ATOM 1561 O O . SER A 1 198 ? 7.620 1.583 19.503 1.00 66.62 198 SER A O 1
ATOM 1563 N N . PHE A 1 199 ? 8.789 -0.321 19.210 1.00 60.84 199 PHE A N 1
ATOM 1564 C CA . PHE A 1 199 ? 7.889 -1.197 19.974 1.00 60.84 199 PHE A CA 1
ATOM 1565 C C . PHE A 1 199 ? 8.230 -1.225 21.466 1.00 60.84 199 PHE A C 1
ATOM 1567 O O . PHE A 1 199 ? 7.352 -1.024 22.307 1.00 60.84 199 PHE A O 1
ATOM 1574 N N . THR A 1 200 ? 9.503 -1.418 21.813 1.00 58.00 200 THR A N 1
ATOM 1575 C CA . THR A 1 200 ? 9.952 -1.554 23.210 1.00 58.00 200 THR A CA 1
ATOM 1576 C C . THR A 1 200 ? 9.852 -0.241 23.991 1.00 58.00 200 THR A C 1
ATOM 1578 O O . THR A 1 200 ? 9.503 -0.245 25.171 1.00 58.00 200 THR A O 1
ATOM 1581 N N . GLY A 1 201 ? 10.076 0.909 23.344 1.00 54.75 201 GLY A N 1
ATOM 1582 C CA . GLY A 1 201 ? 9.895 2.219 23.981 1.00 54.75 201 GLY A CA 1
ATOM 1583 C C . GLY A 1 201 ? 8.459 2.444 24.462 1.00 54.75 201 GLY A C 1
ATOM 1584 O O . GLY A 1 201 ? 8.237 3.029 25.520 1.00 54.75 201 GLY A O 1
ATOM 1585 N N . TYR A 1 202 ? 7.474 1.903 23.742 1.00 55.62 202 TYR A N 1
ATOM 1586 C CA . TYR A 1 202 ? 6.070 1.987 24.135 1.00 55.62 202 TYR A CA 1
ATOM 1587 C C . TYR A 1 202 ? 5.741 1.083 25.330 1.00 55.62 202 TYR A C 1
ATOM 1589 O O . TYR A 1 202 ? 5.088 1.534 26.272 1.00 55.62 202 TYR A O 1
ATOM 1597 N N . SER A 1 203 ? 6.215 -0.169 25.331 1.00 51.75 203 SER A N 1
ATOM 1598 C CA . SER A 1 203 ? 5.935 -1.111 26.425 1.00 51.75 203 SER A CA 1
ATOM 1599 C C . SER A 1 203 ? 6.535 -0.652 27.760 1.00 51.75 203 SER A C 1
ATOM 1601 O O . SER A 1 203 ? 5.909 -0.828 28.808 1.00 51.75 203 SER A O 1
ATOM 1603 N N . LEU A 1 204 ? 7.700 0.007 27.729 1.00 51.50 204 LEU A N 1
ATOM 1604 C CA . LEU A 1 204 ? 8.341 0.593 28.909 1.00 51.50 204 LEU A CA 1
ATOM 1605 C C . LEU A 1 204 ? 7.607 1.833 29.429 1.00 51.50 204 LEU A C 1
ATOM 1607 O O . LEU A 1 204 ? 7.348 1.912 30.628 1.00 51.50 204 LEU A O 1
ATOM 1611 N N . ILE A 1 205 ? 7.209 2.765 28.555 1.00 54.91 205 ILE A N 1
ATOM 1612 C CA . ILE A 1 205 ? 6.417 3.944 28.956 1.00 54.91 205 ILE A CA 1
ATOM 1613 C C . ILE A 1 205 ? 5.061 3.512 29.532 1.00 54.91 205 ILE A C 1
ATOM 1615 O O . ILE A 1 205 ? 4.611 4.058 30.541 1.00 54.91 205 ILE A O 1
ATOM 1619 N N . TYR A 1 206 ? 4.426 2.503 28.930 1.00 51.66 206 TYR A N 1
ATOM 1620 C CA . TYR A 1 206 ? 3.183 1.925 29.437 1.00 51.66 206 TYR A CA 1
ATOM 1621 C C . TYR A 1 206 ? 3.372 1.304 30.830 1.00 51.66 206 TYR A C 1
ATOM 1623 O O . TYR A 1 206 ? 2.604 1.606 31.745 1.00 51.66 206 TYR A O 1
ATOM 1631 N N . ARG A 1 207 ? 4.433 0.506 31.034 1.00 49.53 207 ARG A N 1
ATOM 1632 C CA . ARG A 1 207 ? 4.768 -0.060 32.354 1.00 49.53 207 ARG A CA 1
ATOM 1633 C C . ARG A 1 207 ? 5.057 1.015 33.399 1.00 49.53 207 ARG A C 1
ATOM 1635 O O . ARG A 1 207 ? 4.549 0.895 34.505 1.00 49.53 207 ARG A O 1
ATOM 1642 N N . GLN A 1 208 ? 5.807 2.063 33.055 1.00 54.25 208 GLN A N 1
ATOM 1643 C CA . GLN A 1 208 ? 6.134 3.157 33.979 1.00 54.25 208 GLN A CA 1
ATOM 1644 C C . GLN A 1 208 ? 4.914 3.985 34.392 1.00 54.25 208 GLN A C 1
ATOM 1646 O O . GLN A 1 208 ? 4.840 4.439 35.532 1.00 54.25 208 GLN A O 1
ATOM 1651 N N . LYS A 1 209 ? 3.946 4.191 33.488 1.00 54.31 209 LYS A N 1
ATOM 1652 C CA . LYS A 1 209 ? 2.675 4.832 33.856 1.00 54.31 209 LYS A CA 1
ATOM 1653 C C . LYS A 1 209 ? 1.864 3.954 34.809 1.00 54.31 209 LYS A C 1
ATOM 1655 O O . LYS A 1 209 ? 1.320 4.486 35.769 1.00 54.31 209 LYS A O 1
ATOM 1660 N N . LYS A 1 210 ? 1.855 2.633 34.596 1.00 50.78 210 LYS A N 1
ATOM 1661 C CA . LYS A 1 210 ? 1.164 1.679 35.475 1.00 50.78 210 LYS A CA 1
ATOM 1662 C C . LYS A 1 210 ? 1.768 1.629 36.886 1.00 50.78 210 LYS A C 1
ATOM 1664 O O . LYS A 1 210 ? 1.017 1.645 37.848 1.00 50.78 210 LYS A O 1
ATOM 1669 N N . THR A 1 211 ? 3.097 1.635 37.030 1.00 53.88 211 THR A N 1
ATOM 1670 C CA . THR A 1 211 ? 3.759 1.650 38.354 1.00 53.88 211 THR A CA 1
ATOM 1671 C C . THR A 1 211 ? 3.676 2.983 39.091 1.00 53.88 211 THR A C 1
ATOM 1673 O O . THR A 1 211 ? 3.850 3.001 40.299 1.00 53.88 211 THR A O 1
ATOM 1676 N N . LYS A 1 212 ? 3.424 4.106 38.406 1.00 51.91 212 LYS A N 1
ATOM 1677 C CA . LYS A 1 212 ? 3.179 5.405 39.063 1.00 51.91 212 LYS A CA 1
ATOM 1678 C C . LYS A 1 212 ? 1.727 5.599 39.520 1.00 51.91 212 LYS A C 1
ATOM 1680 O O . LYS A 1 212 ? 1.445 6.595 40.177 1.00 51.91 212 LYS A O 1
ATOM 1685 N N . GLN A 1 213 ? 0.818 4.707 39.125 1.00 50.62 213 GLN A N 1
ATOM 1686 C CA . GLN A 1 213 ? -0.606 4.747 39.482 1.00 50.62 213 GLN A CA 1
ATOM 1687 C C . GLN A 1 213 ? -1.003 3.696 40.537 1.00 50.62 213 GLN A C 1
ATOM 1689 O O . GLN A 1 213 ? -2.141 3.731 40.996 1.00 50.62 213 GLN A O 1
ATOM 1694 N N . SER A 1 214 ? -0.084 2.801 40.923 1.00 48.50 214 SER A N 1
ATOM 1695 C CA . SER A 1 214 ? -0.199 1.857 42.049 1.00 48.50 214 SER A CA 1
ATOM 1696 C C . SER A 1 214 ? 0.520 2.383 43.282 1.00 48.50 214 SER A C 1
ATOM 1698 O O . SER A 1 214 ? -0.029 2.234 44.390 1.00 48.50 214 SER A O 1
#

Sequence (214 aa):
MKQICRWLWSDTPIKAEQLSLSILFLRVFIGIMMIPYGWGKITDFDRYAENFFEDPIGIGHLPSLILTIFAQVICSVFLIVGFQTRISALILAFNMAVATKYHFYDPFSVKALPILFLGIYIAVVMFGGGRYSIDRWLFSCTKENGSTPLCTPNIAPAERTVRMLLSFALCCIVFSNSTSDLVAILLLAVSFLLLVSSFTGYSLIYRQKKTKQS

Radius of gyration: 20.93 Å; Cα contacts (8 Å, |Δi|>4): 210; chains: 1; bounding box: 68×29×65 Å

Organism: NCBI:txid2840833

InterPro domains:
  IPR021309 Inner membrane protein YgaP-like, transmembrane domain [PF11127] (152-207)
  IPR032808 DoxX family [PF07681] (23-100)
  IPR051907 DoxX-like inner membrane-associated oxidoreductase [PTHR33452] (18-141)

Solvent-accessible surface area (backbone atoms only — not comparable to full-atom values): 11452 Å² total; per-residue (Å²): 109,74,67,56,56,51,60,76,69,55,89,69,82,85,49,74,65,58,54,21,50,51,44,42,51,51,33,38,52,55,18,59,67,36,30,60,65,19,48,51,51,62,76,45,34,74,68,39,46,78,62,38,87,76,42,91,82,71,80,40,30,50,24,37,50,45,45,49,33,46,36,26,37,57,28,19,52,31,27,46,58,12,41,60,26,41,60,30,24,48,50,41,22,50,57,21,51,52,51,29,61,74,31,60,88,49,61,64,85,68,28,49,56,31,48,51,53,24,55,52,23,50,49,40,42,74,69,38,45,42,72,75,8,50,50,38,70,76,66,58,77,76,82,62,92,89,63,80,84,82,76,73,86,78,66,67,67,57,57,40,52,47,38,46,51,47,21,51,52,38,44,51,48,42,45,40,65,79,50,56,74,71,56,28,53,51,39,46,52,49,20,52,48,35,49,49,47,56,52,51,57,49,57,50,54,52,50,55,55,53,64,76,74,109

Foldseek 3Di:
DVVVVCVVPDPDPDDLVNVLVVLLCLLQVLLVVLQVVLVVCVVCVVVQQVPPPQDPPPLHRQLLSLLLSCLSHVLSVCSNQQHVNLVSLVSLLVSLVSLLVSCVVPPCVRNVVSVVSNVSSVVCNVSGSGCNHPVNVLPPDDPDPDDDPPPPDDDLVVVLVVLLVQLVVLLSVLSSVPDPPVVSVVSPVSSVVSVVCSSVVVVVVVVVVVVVVD

Secondary structure (DSSP, 8-state):
-HHHHHHHT--PPPPHHHHHHHHHHHHHHHHHHHHHHHHHHHHTHHHHHH-----SSSS-HHHHHHHHHHIIIIIHHHHHHTSSHHHHHHHHHHHHHHHHHHTTTS-HHHHHHHHHHHHHHHHHHHH-S-TT-HHHHHH-----TTS------SSHHHHHHHHHHHHHHHHHHHHTT-S-HHHHHHHHHHHHHHHHHHHHHHHHHHHHHHHT--

Mean predicted aligned error: 12.06 Å

Nearest PDB structures (foldseek):
  8vgn-assembly1_G  TM=3.674E-01  e=4.341E+00  Homo sapiens
  8if8-assembly1_C  TM=2.155E-01  e=3.596E+00  Mycobacterium tuberculosis H37Rv

pLDDT: mean 73.71, std 14.09, range [36.59, 94.31]